Protein 3LF5 (pdb70)

Sequence (174 aa):
KGRLIEVTEEEELKKKHNKKDDCWICIRRGFVYNNVSSPYMEYHPGGEDELMRAAGSDDGTELFDQVHRRWVNYESSSMLKECCLVGRMAIKPAVLKKGRLIEEVTEEELKKHNKKDDDCWICIRGFVYNNVSPYMEYHPGGEDELMRAAGSDGTELFDQVHRRWVNNYESSSMMLKECLVGRRMAIKPAVLK

Nearest PDB structures (foldseek):
  3lf5-assembly1_A  TM=1.012E+00  e=2.020E-20  Homo sapiens
  8tgb-assembly2_B  TM=9.643E-01  e=1.027E-10  Oryza sativa Japonica Group
  1cyo-assembly1_A  TM=9.078E-01  e=1.974E-08  Bos taurus
  2ibj-assembly1_A  TM=9.084E-01  e=2.115E-08  Musca domestica
  2i89-assembly3_C  TM=8.583E-01  e=1.059E-08  Rattus norvegicus

B-factor: mean 15.93, std 6.58, range [7.43, 58.75]

Foldseek 3Di:
DQQADEAELVNLQVQLDLCRFWEAAPFWIFRCNVVQVPDPVHNVLVSVRGSHHCHVVCCVPPNPPPCCVVRVNGTHYGYDDDPVVVD/DQQADAAELVRLQVQLDLCRFWEAAPFWIFRCNVVQVPPPVHNVLVSVRGSHHCHVVCCVPPNPDPCCVVRVNGTHYGYDDDPVVVD

Secondary structure (DSSP, 8-state):
--SSEEE-HHHHHH-EETTEEEEEETTEEEE-GGGTTT-TT-HHHHHTTTTEE-HHHHHHHHTT--HHHHTGGGEEEEE---GGGG-/--SSEEE-HHHHHH-EETTEEEEEETTEEEE-GGGTTT-TT-HHHHHTTTTEE-HHHHHHHHTT--HHHHTGGGEEEEE---GGGG-

Solvent-accessible surface area: 11585 Å² total; per-residue (Å²): 254,67,107,119,74,125,0,64,64,133,56,5,41,118,23,19,98,93,128,56,0,28,4,0,11,114,18,53,0,3,46,4,25,72,40,8,129,147,29,126,46,30,60,105,91,26,35,138,8,14,5,39,72,1,26,87,35,22,53,124,104,59,143,207,59,92,24,86,79,102,16,70,172,27,47,19,2,116,33,39,97,87,118,78,98,138,156,240,70,100,117,78,127,0,63,105,130,58,4,34,124,25,58,124,89,126,53,0,23,6,2,13,105,19,49,0,3,42,4,24,86,41,9,128,147,27,125,47,29,62,119,87,25,48,83,8,3,3,30,88,1,27,49,49,22,58,128,107,59,134,198,57,90,17,78,77,106,16,90,171,24,41,19,1,117,28,34,99,96,114,66,102,138,175

GO terms:
  GO:0005789 endoplasmic reticulum membrane (C, TAS)
  GO:0015701 bicarbonate transport (P, TAS)
  GO:0004128 cytochrome-b5 reductase activity, acting on NAD(P)H (F, TAS)
  GO:0016174 NAD(P)H oxidase H2O2-forming activity (F, IDA)
  GO:0048471 perinuclear region of cytoplasm (C, IDA)
  GO:0005783 endoplasmic reticulum (C, IDA)
  GO:0016653 oxidoreductase activity, acting on NAD(P)H, heme protein as acceptor (F, IDA)
  GO:0004128 cytochrome-b5 reductase activity, acting on NAD(P)H (F, IDA)
  GO:0006801 superoxide metabolic process (P, IDA)
  GO:0072593 reactive oxygen species metabolic process (P, IDA)

InterPro domains:
  IPR001199 Cytochrome b5-like heme/steroid binding domain [PF00173] (58-129)
  IPR001199 Cytochrome b5-like heme/steroid binding domain [PR00363] (79-89)
  IPR001199 Cytochrome b5-like heme/steroid binding domain [PR00363] (89-103)
  IPR001199 Cytochrome b5-like heme/steroid binding domain [PR00363] (117-129)
  IPR001199 Cytochrome b5-like heme/steroid binding domain [PS50255] (54-130)
  IPR001199 Cytochrome b5-like heme/steroid binding domain [SM01117] (57-130)
  IPR001433 Oxidoreductase FAD/NAD(P)-binding [PF00175] (395-500)
  IPR007052 CS domain [PF04969] (168-246)
  IPR007052 CS domain [PS51203] (165-256)
  IPR008333 Flavoprotein pyridine nucleotide cytochrome reductase-like, FAD-binding domain [PF00970] (278-383)
  IPR008978 HSP20-like chaperone [G3DSA:2.60.40.790] (162-265)
  IPR008978 HSP20-like chaperone [SSF49764] (167-256)
  IPR017927 FAD-binding domain, ferredoxin reductase-type [PS51384] (273-385)
  IPR017938 Riboflavin synthase-like beta-barrel [SSF63380] (267-383)
  IPR018506 Cytochrome b5, heme-binding site [PS00191] (85-92)
  IPR036400 Cytochrome b5-like heme/steroid binding domain superfamily [G3DSA:3.10.120.10] (50-137)
  IPR036400 Cytochrome b5-like heme/steroid binding domain superfamily [SSF55856] (53-131)
  IPR037908 Cytochrome b5 reductase 4, p23 domain [cd06490] (170-256)
  IPR039261 Ferredoxin-NADP reductase (FNR), nucleotide-binding domain [G3DSA:3.40.50.80] (377-519)
  IPR039261 Ferredoxin-NADP reductase (FNR), nucleotide-binding domain [SSF52343] (371-518)

Radius of gyration: 16.89 Å; Cα contacts (8 Å, |Δi|>4): 284; chains: 2; bounding box: 47×47×46 Å

CATH classification: 3.10.120.10

Organism: Homo sapiens (NCBI:txid9606)

Structure (mmCIF, N/CA/C/O backbone):
data_3LF5
#
_entry.id   3LF5
#
_cell.length_a   38.480
_cell.length_b   56.370
_cell.length_c   42.560
_cell.angle_alpha   90.000
_cell.angle_beta   100.670
_cell.angle_gamma   90.000
#
_symmetry.space_group_name_H-M   'P 1 21 1'
#
loop_
_entity.id
_entity.type
_entity.pdbx_description
1 polymer 'Cytochrome b5 reductase 4'
2 non-polymer 'PROTOPORPHYRIN IX CONTAINING FE'
3 non-polymer 'SULFATE ION'
4 water water
#
loop_
_atom_site.group_PDB
_atom_site.id
_atom_site.type_symbol
_atom_site.label_atom_id
_atom_site.label_alt_id
_atom_site.label_comp_id
_atom_site.label_asym_id
_atom_site.label_entity_id
_atom_site.label_seq_id
_atom_site.pdbx_PDB_ins_code
_atom_site.Cartn_x
_atom_site.Cartn_y
_atom_site.Cartn_z
_atom_site.occupancy
_atom_site.B_iso_or_equiv
_atom_site.auth_seq_id
_atom_site.auth_comp_id
_atom_site.auth_asym_id
_atom_site.auth_atom_id
_atom_site.pdbx_PDB_model_num
ATOM 1 N N . LYS A 1 2 ? -20.308 -10.425 16.796 1.00 24.27 51 LYS A N 1
ATOM 2 C CA . LYS A 1 2 ? -19.267 -11.306 16.196 1.00 23.59 51 LYS A CA 1
ATOM 3 C C . LYS A 1 2 ? -18.164 -10.386 15.672 1.00 23.00 51 LYS A C 1
ATOM 4 O O . LYS A 1 2 ? -18.436 -9.230 15.318 1.00 23.73 51 LYS A O 1
ATOM 10 N N . GLY A 1 3 ? -16.931 -10.881 15.623 1.00 21.07 52 GLY A N 1
ATOM 11 C CA . GLY A 1 3 ? -15.857 -10.227 14.875 1.00 20.14 52 GLY A CA 1
ATOM 12 C C . GLY A 1 3 ? -15.261 -8.988 15.509 1.00 19.21 52 GLY A C 1
ATOM 13 O O . GLY A 1 3 ? -14.661 -8.185 14.783 1.00 19.74 52 GLY A O 1
ATOM 14 N N . ARG A 1 4 ? -15.400 -8.866 16.841 1.00 19.40 53 ARG A N 1
ATOM 15 C CA . ARG A 1 4 ? -14.964 -7.691 17.587 1.00 19.66 53 ARG A CA 1
ATOM 16 C C . ARG A 1 4 ? -13.431 -7.715 17.726 1.00 17.54 53 ARG A C 1
ATOM 17 O O . ARG A 1 4 ? -12.739 -6.659 17.642 1.00 17.73 53 ARG A O 1
ATOM 20 N N . LEU A 1 5 ? -12.887 -8.905 17.983 1.00 13.58 54 LEU A N 1
ATOM 21 C CA . LEU A 1 5 ? -11.449 -9.045 18.140 1.00 11.90 54 LEU A CA 1
ATOM 22 C C . LEU A 1 5 ? -10.933 -10.098 17.183 1.00 11.44 54 LEU A C 1
ATOM 23 O O . LEU A 1 5 ? -11.495 -11.189 17.077 1.00 12.89 54 LEU A O 1
ATOM 28 N N . ILE A 1 6 ? -9.889 -9.733 16.442 1.00 10.59 55 ILE A N 1
ATOM 29 C CA . ILE A 1 6 ? -9.328 -10.580 15.402 1.00 9.69 55 ILE A CA 1
ATOM 30 C C . ILE A 1 6 ? -7.835 -10.807 15.596 1.00 9.67 55 ILE A C 1
ATOM 31 O O . ILE A 1 6 ? -7.138 -10.102 16.335 1.00 10.48 55 ILE A O 1
ATOM 36 N N . GLU A 1 7 ? -7.344 -11.837 14.911 1.00 10.17 56 GLU A N 1
ATOM 37 C CA . GLU A 1 7 ? -5.910 -12.033 14.721 1.00 10.95 56 GLU A CA 1
ATOM 38 C C . GLU A 1 7 ? -5.445 -11.181 13.529 1.00 10.80 56 GLU A C 1
ATOM 39 O O . GLU A 1 7 ? -6.070 -11.207 12.477 1.00 12.63 56 GLU A O 1
ATOM 45 N N . VAL A 1 8 ? -4.339 -10.465 13.688 1.00 10.04 57 VAL A N 1
ATOM 46 C CA . VAL A 1 8 ? -3.812 -9.570 12.667 1.00 10.18 57 VAL A CA 1
ATOM 47 C C . VAL A 1 8 ? -2.451 -10.096 12.209 1.00 10.39 57 VAL A C 1
ATOM 48 O O . VAL A 1 8 ? -1.513 -10.157 12.988 1.00 11.64 57 VAL A O 1
ATOM 52 N N . THR A 1 9 ? -2.347 -10.488 10.955 1.00 11.22 58 THR A N 1
ATOM 53 C CA . THR A 1 9 ? -1.060 -10.852 10.417 1.00 12.36 58 THR A CA 1
ATOM 54 C C . THR A 1 9 ? -0.300 -9.583 10.029 1.00 12.30 58 THR A C 1
ATOM 55 O O . THR A 1 9 ? -0.892 -8.486 9.925 1.00 11.49 58 THR A O 1
ATOM 59 N N . GLU A 1 10 ? 1.014 -9.674 9.866 1.00 13.58 59 GLU A N 1
ATOM 60 C CA A GLU A 1 10 ? 1.756 -8.489 9.430 0.50 13.77 59 GLU A CA 1
ATOM 61 C CA B GLU A 1 10 ? 1.771 -8.505 9.430 0.50 13.72 59 GLU A CA 1
ATOM 62 C C . GLU A 1 10 ? 1.299 -8.039 8.043 1.00 13.83 59 GLU A C 1
ATOM 63 O O . GLU A 1 10 ? 1.217 -6.850 7.770 1.00 13.75 59 GLU A O 1
ATOM 74 N N . GLU A 1 11 ? 0.973 -8.984 7.167 1.00 14.02 60 GLU A N 1
ATOM 75 C CA . GLU A 1 11 ? 0.459 -8.631 5.842 1.00 14.80 60 GLU A CA 1
ATOM 76 C C . GLU A 1 11 ? -0.833 -7.806 5.950 1.00 13.79 60 GLU A C 1
ATOM 77 O O . GLU A 1 11 ? -1.013 -6.812 5.242 1.00 14.00 60 GLU A O 1
ATOM 83 N N . GLU A 1 12 ? -1.728 -8.189 6.864 1.00 11.65 61 GLU A N 1
ATOM 84 C CA . GLU A 1 12 ? -2.946 -7.415 7.078 1.00 11.16 61 GLU A CA 1
ATOM 85 C C . GLU A 1 12 ? -2.630 -6.045 7.670 1.00 10.56 61 GLU A C 1
ATOM 86 O O . GLU A 1 12 ? -3.125 -5.030 7.202 1.00 11.21 61 GLU A O 1
ATOM 92 N N . LEU A 1 13 ? -1.792 -6.021 8.698 1.00 10.09 62 LEU A N 1
ATOM 93 C CA . LEU A 1 13 ? -1.449 -4.764 9.370 1.00 9.23 62 LEU A CA 1
ATOM 94 C C . LEU A 1 13 ? -0.964 -3.711 8.390 1.00 9.61 62 LEU A C 1
ATOM 95 O O . LEU A 1 13 ? -1.367 -2.550 8.446 1.00 9.73 62 LEU A O 1
ATOM 100 N N . LYS A 1 14 ? -0.090 -4.139 7.481 1.00 10.40 63 LYS A N 1
ATOM 101 C CA A LYS A 1 14 ? 0.532 -3.174 6.575 0.50 11.08 63 LYS A CA 1
ATOM 102 C CA B LYS A 1 14 ? 0.555 -3.273 6.477 0.50 11.72 63 LYS A CA 1
ATOM 103 C C . LYS A 1 14 ? -0.424 -2.564 5.559 1.00 12.13 63 LYS A C 1
ATOM 104 O O . LYS A 1 14 ? -0.113 -1.522 4.989 1.00 13.49 63 LYS A O 1
ATOM 115 N N . LYS A 1 15 ? -1.601 -3.163 5.360 1.00 12.31 64 LYS A N 1
ATOM 116 C CA . LYS A 1 15 ? -2.616 -2.566 4.487 1.00 13.89 64 LYS A CA 1
ATOM 117 C C . LYS A 1 15 ? -3.189 -1.275 5.083 1.00 13.09 64 LYS A C 1
ATOM 118 O O . LYS A 1 15 ? -3.727 -0.419 4.379 1.00 15.24 64 LYS A O 1
ATOM 124 N N . HIS A 1 16 ? -3.117 -1.154 6.397 1.00 11.55 65 HIS A N 1
ATOM 125 C CA . HIS A 1 16 ? -3.741 -0.049 7.110 1.00 11.31 65 HIS A CA 1
ATOM 126 C C . HIS A 1 16 ? -2.684 0.990 7.453 1.00 10.85 65 HIS A C 1
ATOM 127 O O . HIS A 1 16 ? -2.331 1.209 8.622 1.00 11.04 65 HIS A O 1
ATOM 134 N N . ASN A 1 17 ? -2.160 1.622 6.404 1.00 11.58 66 ASN A N 1
ATOM 135 C CA . ASN A 1 17 ? -0.993 2.501 6.532 1.00 12.18 66 ASN A CA 1
ATOM 136 C C . ASN A 1 17 ? -1.295 3.908 6.026 1.00 13.02 66 ASN A C 1
ATOM 137 O O . ASN A 1 17 ? -0.373 4.628 5.645 1.00 14.03 66 ASN A O 1
ATOM 142 N N . LYS A 1 18 ? -2.583 4.279 6.002 1.00 14.60 67 LYS A N 1
ATOM 143 C CA . LYS A 1 18 ? -3.007 5.583 5.499 1.00 15.06 67 LYS A CA 1
ATOM 144 C C . LYS A 1 18 ? -3.691 6.329 6.618 1.00 15.29 67 LYS A C 1
ATOM 145 O O . LYS A 1 18 ? -4.233 5.719 7.531 1.00 15.54 67 LYS A O 1
ATOM 151 N N . LYS A 1 19 ? -3.679 7.647 6.559 1.00 15.49 68 LYS A N 1
ATOM 152 C CA . LYS A 1 19 ? -4.255 8.411 7.658 1.00 16.48 68 LYS A CA 1
ATOM 153 C C . LYS A 1 19 ? -5.699 8.056 8.002 1.00 16.01 68 LYS A C 1
ATOM 154 O O . LYS A 1 19 ? -6.054 7.957 9.190 1.00 16.41 68 LYS A O 1
ATOM 160 N N . ASP A 1 20 ? -6.509 7.815 6.980 1.00 16.77 69 ASP A N 1
ATOM 161 C CA . ASP A 1 20 ? -7.907 7.478 7.196 1.00 17.62 69 ASP A CA 1
ATOM 162 C C . ASP A 1 20 ? -8.149 6.008 7.516 1.00 16.17 69 ASP A C 1
ATOM 163 O O . ASP A 1 20 ? -9.302 5.633 7.776 1.00 16.79 69 ASP A O 1
ATOM 168 N N . ASP A 1 21 ? -7.094 5.188 7.484 1.00 15.13 70 ASP A N 1
ATOM 169 C CA . ASP A 1 21 ? -7.194 3.766 7.765 1.00 14.42 70 ASP A CA 1
ATOM 170 C C . ASP A 1 21 ? -5.831 3.320 8.269 1.00 13.56 70 ASP A C 1
ATOM 171 O O . ASP A 1 21 ? -5.014 2.744 7.544 1.00 13.98 70 ASP A O 1
ATOM 176 N N . CYS A 1 22 ? -5.589 3.641 9.538 1.00 11.63 71 CYS A N 1
ATOM 177 C CA . CYS A 1 22 ? -4.282 3.541 10.146 1.00 11.28 71 CYS A CA 1
ATOM 178 C C . CYS A 1 22 ? -4.333 2.608 11.324 1.00 11.08 71 CYS A C 1
ATOM 179 O O . CYS A 1 22 ? -4.961 2.926 12.336 1.00 11.94 71 CYS A O 1
ATOM 182 N N . TRP A 1 23 ? -3.701 1.444 11.191 1.00 10.15 72 TRP A N 1
ATOM 183 C CA . TRP A 1 23 ? -3.544 0.537 12.323 1.00 9.60 72 TRP A CA 1
ATOM 184 C C . TRP A 1 23 ? -2.101 0.588 12.809 1.00 9.29 72 TRP A C 1
ATOM 185 O O . TRP A 1 23 ? -1.166 0.625 12.028 1.00 10.49 72 TRP A O 1
ATOM 196 N N . ILE A 1 24 ? -1.943 0.510 14.132 1.00 9.32 73 ILE A N 1
ATOM 197 C CA . ILE A 1 24 ? -0.623 0.423 14.745 1.00 9.87 73 ILE A CA 1
ATOM 198 C C . ILE A 1 24 ? -0.650 -0.682 15.789 1.00 9.61 73 ILE A C 1
ATOM 199 O O . ILE A 1 24 ? -1.635 -0.826 16.526 1.00 11.61 73 ILE A O 1
ATOM 204 N N . CYS A 1 25 ? 0.438 -1.443 15.841 1.00 9.40 74 CYS A N 1
ATOM 205 C CA . CYS A 1 25 ? 0.637 -2.447 16.861 1.00 10.02 74 CYS A CA 1
ATOM 206 C C . CYS A 1 25 ? 1.511 -1.888 17.981 1.00 9.31 74 CYS A C 1
ATOM 207 O O . CYS A 1 25 ? 2.571 -1.342 17.698 1.00 9.87 74 CYS A O 1
ATOM 210 N N . ILE A 1 26 ? 1.056 -1.987 19.226 1.00 9.67 75 ILE A N 1
ATOM 211 C CA . ILE A 1 26 ? 1.831 -1.643 20.400 1.00 10.66 75 ILE A CA 1
ATOM 212 C C . ILE A 1 26 ? 1.837 -2.857 21.320 1.00 10.99 75 ILE A C 1
ATOM 213 O O . ILE A 1 26 ? 0.798 -3.313 21.778 1.00 10.86 75 ILE A O 1
ATOM 218 N N . ARG A 1 27 ? 3.024 -3.420 21.532 1.00 11.44 76 ARG A N 1
ATOM 219 C CA A ARG A 1 27 ? 3.204 -4.595 22.408 0.50 12.70 76 ARG A CA 1
ATOM 220 C CA B ARG A 1 27 ? 3.183 -4.568 22.434 0.50 11.96 76 ARG A CA 1
ATOM 221 C C . ARG A 1 27 ? 2.214 -5.711 22.091 1.00 12.40 76 ARG A C 1
ATOM 222 O O . ARG A 1 27 ? 1.636 -6.336 22.975 1.00 14.17 76 ARG A O 1
ATOM 237 N N . GLY A 1 28 ? 2.032 -5.949 20.798 1.00 12.20 77 GLY A N 1
ATOM 238 C CA . GLY A 1 28 ? 1.204 -7.041 20.294 1.00 12.24 77 GLY A CA 1
ATOM 239 C C . GLY A 1 28 ? -0.274 -6.729 20.161 1.00 11.21 77 GLY A C 1
ATOM 240 O O . GLY A 1 28 ? -1.018 -7.524 19.586 1.00 12.10 77 GLY A O 1
ATOM 241 N N . PHE A 1 29 ? -0.706 -5.581 20.662 1.00 10.39 78 PHE A N 1
ATOM 242 C CA . PHE A 1 29 ? -2.101 -5.160 20.561 1.00 10.63 78 PHE A CA 1
ATOM 243 C C . PHE A 1 29 ? -2.241 -4.231 19.375 1.00 10.03 78 PHE A C 1
ATOM 244 O O . PHE A 1 29 ? -1.430 -3.292 19.214 1.00 11.19 78 PHE A O 1
ATOM 252 N N . VAL A 1 30 ? -3.259 -4.461 18.550 1.00 9.33 79 VAL A N 1
ATOM 253 C CA . VAL A 1 30 ? -3.420 -3.679 17.315 1.00 9.63 79 VAL A CA 1
ATOM 254 C C . VAL A 1 30 ? -4.594 -2.728 17.500 1.00 8.86 79 VAL A C 1
ATOM 255 O O . VAL A 1 30 ? -5.680 -3.135 17.902 1.00 9.71 79 VAL A O 1
ATOM 259 N N . TYR A 1 31 ? -4.362 -1.449 17.205 1.00 9.33 80 TYR A N 1
ATOM 260 C CA . TYR A 1 31 ? -5.351 -0.406 17.356 1.00 9.34 80 TYR A CA 1
ATOM 261 C C . TYR A 1 31 ? -5.584 0.314 16.053 1.00 9.63 80 TYR A C 1
ATOM 262 O O . TYR A 1 31 ? -4.630 0.602 15.328 1.00 9.88 80 TYR A O 1
ATOM 271 N N . ASN A 1 32 ? -6.857 0.609 15.795 1.00 10.04 81 ASN A N 1
ATOM 272 C CA A ASN A 1 32 ? -7.265 1.498 14.739 0.50 10.17 81 ASN A CA 1
ATOM 273 C CA B ASN A 1 32 ? -7.211 1.500 14.692 0.50 10.74 81 ASN A CA 1
ATOM 274 C C . ASN A 1 32 ? -7.142 2.927 15.229 1.00 10.32 81 ASN A C 1
ATOM 275 O O . ASN A 1 32 ? -8.052 3.406 15.912 1.00 11.63 81 ASN A O 1
ATOM 284 N N . VAL A 1 33 ? -6.036 3.602 14.936 1.00 9.33 82 VAL A N 1
ATOM 285 C CA . VAL A 1 33 ? -5.818 4.952 15.452 1.00 10.19 82 VAL A CA 1
ATOM 286 C C . VAL A 1 33 ? -6.343 6.047 14.538 1.00 10.23 82 VAL A C 1
ATOM 287 O O . VAL A 1 33 ? -6.181 7.211 14.844 1.00 10.47 82 VAL A O 1
ATOM 291 N N . SER A 1 34 ? -6.999 5.700 13.433 1.00 11.07 83 SER A N 1
ATOM 292 C CA A SER A 1 34 ? -7.554 6.764 12.602 0.50 11.56 83 SER A CA 1
ATOM 293 C CA B SER A 1 34 ? -7.631 6.692 12.560 0.50 12.19 83 SER A CA 1
ATOM 294 C C . SER A 1 34 ? -8.464 7.731 13.364 1.00 12.33 83 SER A C 1
ATOM 295 O O . SER A 1 34 ? -8.328 8.928 13.161 1.00 12.76 83 SER A O 1
ATOM 300 N N . PRO A 1 35 ? -9.330 7.264 14.290 1.00 12.08 84 PRO A N 1
ATOM 301 C CA . PRO A 1 35 ? -10.134 8.251 15.036 1.00 12.76 84 PRO A CA 1
ATOM 302 C C . PRO A 1 35 ? -9.355 9.075 16.062 1.00 11.97 84 PRO A C 1
ATOM 303 O O . PRO A 1 35 ? -9.797 10.141 16.475 1.00 13.52 84 PRO A O 1
ATOM 307 N N . TYR A 1 36 ? -8.183 8.591 16.444 1.00 11.41 85 TYR A N 1
ATOM 308 C CA . TYR A 1 36 ? -7.333 9.271 17.420 1.00 11.37 85 TYR A CA 1
ATOM 309 C C . TYR A 1 36 ? -6.420 10.308 16.754 1.00 10.59 85 TYR A C 1
ATOM 310 O O . TYR A 1 36 ? -5.875 11.180 17.442 1.00 11.71 85 TYR A O 1
ATOM 319 N N . MET A 1 37 ? -6.220 10.195 15.436 1.00 12.33 86 MET A N 1
ATOM 320 C CA . MET A 1 37 ? -5.287 11.062 14.724 1.00 14.11 86 MET A CA 1
ATOM 321 C C . MET A 1 37 ? -5.440 12.522 15.091 1.00 14.17 86 MET A C 1
ATOM 322 O O . MET A 1 37 ? -4.439 13.193 15.365 1.00 14.59 86 MET A O 1
ATOM 327 N N . GLU A 1 38 ? -6.680 13.009 15.075 1.00 13.47 87 GLU A N 1
ATOM 328 C CA . GLU A 1 38 ? -6.927 14.434 15.268 1.00 15.34 87 GLU A CA 1
ATOM 329 C C . GLU A 1 38 ? -6.694 14.895 16.716 1.00 14.36 87 GLU A C 1
ATOM 330 O O . GLU A 1 38 ? -6.638 16.097 16.957 1.00 16.96 87 GLU A O 1
ATOM 336 N N . TYR A 1 39 ? -6.555 13.967 17.672 1.00 13.14 88 TYR A N 1
ATOM 337 C CA . TYR A 1 39 ? -6.385 14.258 19.088 1.00 12.49 88 TYR A CA 1
ATOM 338 C C . TYR A 1 39 ? -4.951 14.091 19.596 1.00 12.10 88 TYR A C 1
ATOM 339 O O . TYR A 1 39 ? -4.624 14.617 20.663 1.00 12.76 88 TYR A O 1
ATOM 348 N N . HIS A 1 40 ? -4.113 13.325 18.907 1.00 11.40 89 HIS A N 1
ATOM 349 C CA . HIS A 1 40 ? -2.779 12.995 19.413 1.00 10.78 89 HIS A CA 1
ATOM 350 C C . HIS A 1 40 ? -2.001 14.253 19.757 1.00 11.05 89 HIS A C 1
ATOM 351 O O . HIS A 1 40 ? -1.769 15.082 18.880 1.00 12.11 89 HIS A O 1
ATOM 358 N N . PRO A 1 41 ? -1.556 14.380 21.035 1.00 12.36 90 PRO A N 1
ATOM 359 C CA . PRO A 1 41 ? -0.830 15.602 21.354 1.00 12.48 90 PRO A CA 1
ATOM 360 C C . PRO A 1 41 ? 0.430 15.845 20.519 1.00 12.71 90 PRO A C 1
ATOM 361 O O . PRO A 1 41 ? 0.773 16.975 20.274 1.00 14.38 90 PRO A O 1
ATOM 365 N N . GLY A 1 42 ? 1.100 14.782 20.081 1.00 12.38 91 GLY A N 1
ATOM 366 C CA . GLY A 1 42 ? 2.299 14.924 19.275 1.00 12.56 91 GLY A CA 1
ATOM 367 C C . GLY A 1 42 ? 2.040 15.213 17.809 1.00 13.21 91 GLY A C 1
ATOM 368 O O . GLY A 1 42 ? 2.979 15.400 17.046 1.00 15.56 91 GLY A O 1
ATOM 369 N N . GLY A 1 43 ? 0.771 15.251 17.411 1.00 12.98 92 GLY A N 1
ATOM 370 C CA . GLY A 1 43 ? 0.389 15.554 16.039 1.00 13.22 92 GLY A CA 1
ATOM 371 C C . GLY A 1 43 ? 0.239 14.338 15.152 1.00 12.51 92 GLY A C 1
ATOM 372 O O . GLY A 1 43 ? 0.620 13.224 15.496 1.00 12.95 92 GLY A O 1
ATOM 373 N N . GLU A 1 44 ? -0.301 14.573 13.970 1.00 13.26 93 GLU A N 1
ATOM 374 C CA . GLU A 1 44 ? -0.617 13.494 13.053 1.00 13.41 93 GLU A CA 1
ATOM 375 C C . GLU A 1 44 ? 0.603 12.896 12.364 1.00 13.54 93 GLU A C 1
ATOM 376 O O . GLU A 1 44 ? 0.684 11.683 12.197 1.00 13.33 93 GLU A O 1
ATOM 382 N N . ASP A 1 45 ? 1.532 13.740 11.931 1.00 14.43 94 ASP A N 1
ATOM 383 C CA . ASP A 1 45 ? 2.730 13.251 11.256 1.00 15.94 94 ASP A CA 1
ATOM 384 C C . ASP A 1 45 ? 3.507 12.271 12.126 1.00 15.16 94 ASP A C 1
ATOM 385 O O . ASP A 1 45 ? 3.950 11.249 11.656 1.00 14.95 94 ASP A O 1
ATOM 390 N N . GLU A 1 46 ? 3.642 12.584 13.406 1.00 14.42 95 GLU A N 1
ATOM 391 C CA . GLU A 1 46 ? 4.371 11.705 14.306 1.00 14.58 95 GLU A CA 1
ATOM 392 C C . GLU A 1 46 ? 3.669 10.352 14.422 1.00 13.04 95 GLU A C 1
ATOM 393 O O . GLU A 1 46 ? 4.320 9.302 14.339 1.00 13.49 95 GLU A O 1
ATOM 399 N N . LEU A 1 47 ? 2.360 10.360 14.625 1.00 13.24 96 LEU A N 1
ATOM 400 C CA . LEU A 1 47 ? 1.642 9.123 14.773 1.00 12.62 96 LEU A CA 1
ATOM 401 C C . LEU A 1 47 ? 1.765 8.302 13.461 1.00 12.61 96 LEU A C 1
ATOM 402 O O . LEU 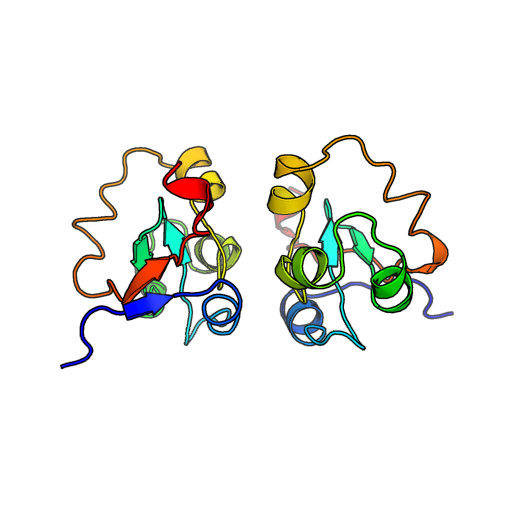A 1 47 ? 1.920 7.081 13.470 1.00 13.26 96 LEU A O 1
ATOM 407 N N . MET A 1 48 ? 1.707 8.980 12.328 1.00 12.75 97 MET A N 1
ATOM 408 C CA . MET A 1 48 ? 1.843 8.316 11.035 1.00 13.41 97 MET A CA 1
ATOM 409 C C . MET A 1 48 ? 3.192 7.642 10.802 1.00 13.41 97 MET A C 1
ATOM 410 O O . MET A 1 48 ? 3.294 6.785 9.931 1.00 13.87 97 MET A O 1
ATOM 415 N N . ARG A 1 49 ? 4.230 7.987 11.571 1.00 13.02 98 ARG A N 1
ATOM 416 C CA . ARG A 1 49 ? 5.504 7.303 11.464 1.00 13.38 98 ARG A CA 1
ATOM 417 C C . ARG A 1 49 ? 5.345 5.817 11.712 1.00 12.37 98 ARG A C 1
ATOM 418 O O . ARG A 1 49 ? 6.154 5.027 11.218 1.00 14.64 98 ARG A O 1
ATOM 426 N N . ALA A 1 50 ? 4.321 5.427 12.473 1.00 11.59 99 ALA A N 1
ATOM 427 C CA . ALA A 1 50 ? 4.088 4.029 12.835 1.00 12.10 99 ALA A CA 1
ATOM 428 C C . ALA A 1 50 ? 2.958 3.402 12.033 1.00 11.56 99 ALA A C 1
ATOM 429 O O . ALA A 1 50 ? 2.599 2.272 12.288 1.00 12.03 99 ALA A O 1
ATOM 431 N N . ALA A 1 51 ? 2.418 4.091 11.030 1.00 11.79 100 ALA A N 1
ATOM 432 C CA . ALA A 1 51 ? 1.241 3.599 10.314 1.00 11.69 100 ALA A CA 1
ATOM 433 C C . ALA A 1 51 ? 1.492 2.229 9.693 1.00 11.48 100 ALA A C 1
ATOM 434 O O . ALA A 1 51 ? 2.498 2.019 9.011 1.00 11.83 100 ALA A O 1
ATOM 436 N N . GLY A 1 52 ? 0.587 1.289 9.933 1.00 10.33 101 GLY A N 1
ATOM 437 C CA . GLY A 1 52 ? 0.690 -0.020 9.350 1.00 11.16 101 GLY A CA 1
ATOM 438 C C . GLY A 1 52 ? 1.863 -0.819 9.858 1.00 11.31 101 GLY A C 1
ATOM 439 O O . GLY A 1 52 ? 2.361 -1.688 9.145 1.00 13.50 101 GLY A O 1
ATOM 440 N N . SER A 1 53 ? 2.317 -0.550 11.079 1.00 11.36 102 SER A N 1
ATOM 441 C CA . SER A 1 53 ? 3.544 -1.177 11.580 1.00 12.06 102 SER A CA 1
ATOM 442 C C . SER A 1 53 ? 3.486 -1.393 13.069 1.00 11.01 102 SER A C 1
ATOM 443 O O . SER A 1 53 ? 2.566 -0.949 13.765 1.00 10.92 102 SER A O 1
ATOM 446 N N . ASP A 1 54 ? 4.533 -2.034 13.582 1.00 11.77 103 ASP A N 1
ATOM 447 C CA A ASP A 1 54 ? 4.734 -2.106 15.012 0.50 11.59 103 ASP A CA 1
ATOM 448 C CA B ASP A 1 54 ? 4.766 -2.131 15.016 0.50 11.35 103 ASP A CA 1
ATOM 449 C C . ASP A 1 54 ? 5.352 -0.806 15.497 1.00 11.38 103 ASP A C 1
ATOM 450 O O . ASP A 1 54 ? 6.517 -0.486 15.193 1.00 13.85 103 ASP A O 1
ATOM 459 N N . GLY A 1 55 ? 4.559 -0.076 16.268 1.00 10.10 104 GLY A N 1
ATOM 460 C CA . GLY A 1 55 ? 4.956 1.211 16.804 1.00 9.97 104 GLY A CA 1
ATOM 461 C C . GLY A 1 55 ? 5.580 1.189 18.174 1.00 9.53 104 GLY A C 1
ATOM 462 O O . GLY A 1 55 ? 5.827 2.234 18.733 1.00 10.92 104 GLY A O 1
ATOM 463 N N . THR A 1 56 ? 5.850 0.001 18.711 1.00 9.75 105 THR A N 1
ATOM 464 C CA . THR A 1 56 ? 6.285 -0.111 20.088 1.00 10.18 105 THR A CA 1
ATOM 465 C C . THR A 1 56 ? 7.570 0.664 20.361 1.00 10.20 105 THR A C 1
ATOM 466 O O . THR A 1 56 ? 7.673 1.383 21.361 1.00 10.57 105 THR A O 1
ATOM 470 N N . GLU A 1 57 ? 8.564 0.508 19.499 1.00 10.83 106 GLU A N 1
ATOM 471 C CA . GLU A 1 57 ? 9.845 1.215 19.720 1.00 11.95 106 GLU A CA 1
ATOM 472 C C . GLU A 1 57 ? 9.698 2.720 19.663 1.00 12.47 106 GLU A C 1
ATOM 473 O O . GLU A 1 57 ? 10.218 3.425 20.520 1.00 12.57 106 GLU A O 1
ATOM 479 N N . LEU A 1 58 ? 8.980 3.219 18.663 1.00 11.30 107 LEU A N 1
ATOM 480 C CA . LEU A 1 58 ? 8.745 4.649 18.576 1.00 11.77 107 LEU A CA 1
ATOM 481 C C . LEU A 1 58 ? 8.005 5.141 19.829 1.00 11.61 107 LEU A C 1
ATOM 482 O O . LEU A 1 58 ? 8.348 6.179 20.393 1.00 12.41 107 LEU A O 1
ATOM 487 N N . PHE A 1 59 ? 6.959 4.417 20.212 1.00 10.15 108 PHE A N 1
ATOM 488 C CA . PHE A 1 59 ? 6.141 4.782 21.376 1.00 9.08 108 PHE A CA 1
ATOM 489 C C . PHE A 1 59 ? 7.025 4.856 22.634 1.00 10.47 108 PHE A C 1
ATOM 490 O O . PHE A 1 59 ? 6.925 5.792 23.432 1.00 11.67 108 PHE A O 1
ATOM 498 N N . ASP A 1 60 ? 7.888 3.852 22.789 1.00 11.38 109 ASP A N 1
ATOM 499 C CA . ASP A 1 60 ? 8.719 3.772 23.980 1.00 12.82 109 ASP A CA 1
ATOM 500 C C . ASP A 1 60 ? 9.803 4.855 23.992 1.00 13.11 109 ASP A C 1
ATOM 501 O O . ASP A 1 60 ? 10.316 5.199 25.044 1.00 14.97 109 ASP A O 1
ATOM 506 N N . GLN A 1 61 ? 10.180 5.350 22.831 1.00 13.37 110 G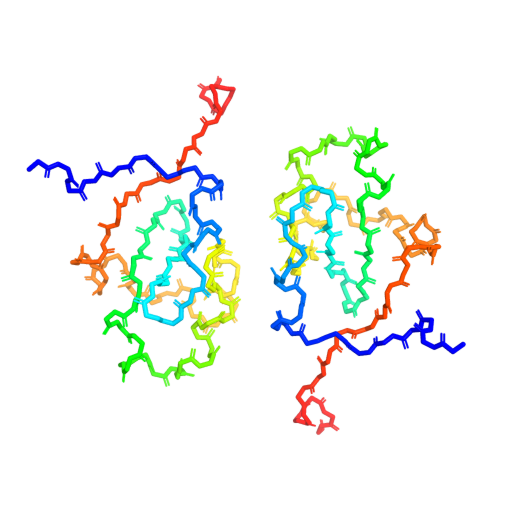LN A N 1
ATOM 507 C CA . GLN A 1 61 ? 11.216 6.382 22.758 1.00 14.55 110 GLN A CA 1
ATOM 508 C C . GLN A 1 61 ? 10.702 7.768 23.094 1.00 14.05 110 GLN A C 1
ATOM 509 O O . GLN A 1 61 ? 11.499 8.661 23.384 1.00 16.76 110 GLN A O 1
ATOM 515 N N . VAL A 1 62 ? 9.377 7.951 23.064 1.00 11.92 111 VAL A N 1
ATOM 516 C CA . VAL A 1 62 ? 8.800 9.259 23.351 1.00 12.17 111 VAL A CA 1
ATOM 517 C C . VAL A 1 62 ? 7.973 9.295 24.624 1.00 10.98 111 VAL A C 1
ATOM 518 O O . VAL A 1 62 ? 7.968 10.314 25.311 1.00 14.16 111 VAL A O 1
ATOM 522 N N . HIS A 1 63 ? 7.242 8.231 24.947 1.00 9.70 112 HIS A N 1
ATOM 523 C CA . HIS A 1 63 ? 6.376 8.239 26.125 1.00 9.50 112 HIS A CA 1
ATOM 524 C C . HIS A 1 63 ? 5.993 6.837 26.551 1.00 9.91 112 HIS A C 1
ATOM 525 O O . HIS A 1 63 ? 4.861 6.396 26.398 1.00 9.47 112 HIS A O 1
ATOM 532 N N . ARG A 1 64 ? 6.956 6.134 27.125 1.00 10.15 113 ARG A N 1
ATOM 533 C CA A ARG A 1 64 ? 6.774 4.724 27.471 0.50 11.12 113 ARG A CA 1
ATOM 534 C CA B ARG A 1 64 ? 6.746 4.721 27.408 0.50 10.85 113 ARG A CA 1
ATOM 535 C C . ARG A 1 64 ? 5.624 4.465 28.426 1.00 10.43 113 ARG A C 1
ATOM 536 O O . ARG A 1 64 ? 5.099 3.357 28.469 1.00 11.74 113 ARG A O 1
ATOM 551 N N . TRP A 1 65 ? 5.219 5.477 29.206 1.00 11.04 114 TRP A N 1
ATOM 552 C CA . TRP A 1 65 ? 4.233 5.251 30.281 1.00 11.42 114 TRP A CA 1
ATOM 553 C C . TRP A 1 65 ? 2.846 5.744 29.950 1.00 12.92 114 TRP A C 1
ATOM 554 O O . TRP A 1 65 ? 1.942 5.679 30.780 1.00 14.07 114 TRP A O 1
ATOM 565 N N . VAL A 1 66 ? 2.647 6.214 28.720 1.00 12.10 115 VAL A N 1
ATOM 566 C CA . VAL A 1 66 ? 1.300 6.629 28.324 1.00 12.23 115 VAL A CA 1
ATOM 567 C C . VAL A 1 66 ? 0.362 5.420 28.369 1.00 12.47 115 VAL A C 1
ATOM 568 O O . VAL A 1 66 ? 0.736 4.339 27.909 1.00 12.15 115 VAL A O 1
ATOM 572 N N . ASN A 1 67 ? -0.842 5.610 28.925 1.00 12.77 116 ASN A N 1
ATOM 573 C CA . ASN A 1 67 ? -1.780 4.521 29.117 1.00 14.60 116 ASN A CA 1
ATOM 574 C C . ASN A 1 67 ? -2.594 4.232 27.867 1.00 13.27 116 ASN A C 1
ATOM 575 O O . ASN A 1 67 ? -3.779 4.469 27.807 1.00 14.48 116 ASN A O 1
ATOM 580 N N . TYR A 1 68 ? -1.928 3.700 26.859 1.00 13.25 117 TYR A N 1
ATOM 581 C CA . TYR A 1 68 ? -2.577 3.469 25.566 1.00 13.79 117 TYR A CA 1
ATOM 582 C C . TYR A 1 68 ? -3.686 2.421 25.668 1.00 13.44 117 TYR A C 1
ATOM 583 O O . TYR A 1 68 ? -4.664 2.529 24.941 1.00 12.94 117 TYR A O 1
ATOM 592 N N . GLU A 1 69 ? -3.548 1.430 26.554 1.00 15.19 118 GLU A N 1
ATOM 593 C CA . GLU A 1 69 ? -4.532 0.341 26.622 1.00 17.03 118 GLU A CA 1
ATOM 594 C C . GLU A 1 69 ? -5.877 0.894 27.012 1.00 16.50 118 GLU A C 1
ATOM 595 O O . GLU A 1 69 ? -6.905 0.551 26.418 1.00 17.94 118 GLU A O 1
ATOM 601 N N . SER A 1 70 ? -5.891 1.776 27.983 1.00 16.29 119 SER A N 1
ATOM 602 C CA A SER A 1 70 ? -7.142 2.386 28.407 0.33 16.27 119 SER A CA 1
ATOM 603 C CA B SER A 1 70 ? -7.164 2.362 28.385 0.33 15.81 119 SER A CA 1
ATOM 604 C CA C SER A 1 70 ? -7.117 2.443 28.435 0.33 16.03 119 SER A CA 1
ATOM 605 C C . SER A 1 70 ? -7.603 3.462 27.416 1.00 15.65 119 SER A C 1
ATOM 606 O O . SER A 1 70 ? -8.762 3.514 27.051 1.00 16.33 119 SER A O 1
ATOM 613 N N . MET A 1 71 ? -6.676 4.304 26.942 1.00 15.07 120 MET A N 1
ATOM 614 C CA . MET A 1 71 ? -7.059 5.394 26.049 1.00 14.30 120 MET A CA 1
ATOM 615 C C . MET A 1 71 ? -7.676 4.867 24.735 1.00 14.06 120 MET A C 1
ATOM 616 O O . MET A 1 71 ? -8.639 5.444 24.220 1.00 14.69 120 MET A O 1
ATOM 621 N N . LEU A 1 72 ? -7.105 3.784 24.198 1.00 12.98 121 LEU A N 1
ATOM 622 C CA . LEU A 1 72 ? -7.491 3.300 22.881 1.00 12.58 121 LEU A CA 1
ATOM 623 C C . LEU A 1 72 ? -8.387 2.071 22.937 1.00 13.22 121 LEU A C 1
ATOM 624 O O . LEU A 1 72 ? -8.615 1.433 21.912 1.00 13.41 121 LEU A O 1
ATOM 629 N N . LYS A 1 73 ? -8.940 1.749 24.105 1.00 14.54 122 LYS A N 1
ATOM 630 C CA . LYS A 1 73 ? -9.669 0.486 24.259 1.00 16.46 122 LYS A CA 1
ATOM 631 C C . LYS A 1 73 ? -10.780 0.328 23.222 1.00 15.68 122 LYS A C 1
ATOM 632 O O . LYS A 1 73 ? -11.015 -0.782 22.723 1.00 18.01 122 LYS A O 1
ATOM 635 N N . GLU A 1 74 ? -11.467 1.414 22.884 1.00 15.64 123 GLU A N 1
ATOM 636 C CA . GLU A 1 74 ? -12.606 1.323 21.968 1.00 16.66 123 GLU A CA 1
ATOM 637 C C . GLU A 1 74 ? -12.198 1.172 20.511 1.00 15.67 123 GLU A C 1
ATOM 638 O O . GLU A 1 74 ? -13.053 0.982 19.666 1.00 18.02 123 GLU A O 1
ATOM 644 N N . CYS A 1 75 ? -10.889 1.286 20.233 1.00 13.80 124 CYS A N 1
ATOM 645 C CA A CYS A 1 75 ? -10.248 1.172 18.916 0.50 13.34 124 CYS A CA 1
ATOM 646 C CA B CYS A 1 75 ? -10.402 1.087 18.874 0.50 12.94 124 CYS A CA 1
ATOM 647 C C . CYS A 1 75 ? -9.430 -0.100 18.786 1.00 11.97 124 CYS A C 1
ATOM 648 O O . CYS A 1 75 ? -8.725 -0.263 17.799 1.00 11.35 124 CYS A O 1
ATOM 653 N N . LEU A 1 76 ? -9.482 -0.983 19.773 1.00 11.67 125 LEU A N 1
ATOM 654 C CA . LEU A 1 76 ? -8.740 -2.236 19.746 1.00 11.51 125 LEU A CA 1
ATOM 655 C C . LEU A 1 76 ? -9.273 -3.153 18.652 1.00 11.02 125 LEU A C 1
ATOM 656 O O . LEU A 1 76 ? -10.442 -3.509 18.638 1.00 12.47 125 LEU A O 1
ATOM 661 N N . VAL A 1 77 ? -8.408 -3.551 17.741 1.00 10.10 126 VAL A N 1
ATOM 662 C CA . VAL A 1 77 ? -8.727 -4.461 16.634 1.00 10.01 126 VAL A CA 1
ATOM 663 C C . VAL A 1 77 ? -8.531 -5.914 17.056 1.00 10.26 126 VAL A C 1
ATOM 664 O O . VAL A 1 77 ? -9.312 -6.788 16.698 1.00 10.82 126 VAL A O 1
ATOM 668 N N . GLY A 1 78 ? -7.466 -6.159 17.804 1.00 10.07 127 GLY A N 1
ATOM 669 C CA . GLY A 1 78 ? -7.116 -7.503 18.184 1.00 10.14 127 GLY A CA 1
ATOM 670 C C . GLY A 1 78 ? -5.631 -7.608 18.465 1.00 9.08 127 GLY A C 1
ATOM 671 O O . GLY A 1 78 ? -5.022 -6.696 19.009 1.00 9.90 127 GLY A O 1
ATOM 672 N N . ARG A 1 79 ? -5.082 -8.779 18.151 1.00 9.89 128 ARG A N 1
ATOM 673 C CA . ARG A 1 79 ? -3.723 -9.131 18.510 1.00 9.51 128 ARG A CA 1
ATOM 674 C C . ARG A 1 79 ? -2.949 -9.587 17.294 1.00 10.06 128 ARG A C 1
ATOM 675 O O . ARG A 1 79 ? -3.498 -10.208 16.391 1.00 10.76 128 ARG A O 1
ATOM 683 N N . MET A 1 80 ? -1.643 -9.325 17.293 1.00 10.31 129 MET A N 1
ATOM 684 C CA . MET A 1 80 ? -0.784 -9.817 16.243 1.00 11.36 129 MET A CA 1
ATOM 685 C C . MET A 1 80 ? -0.710 -11.330 16.281 1.00 12.23 129 MET A C 1
ATOM 686 O O . MET A 1 80 ? -0.621 -11.943 17.345 1.00 11.98 129 MET A O 1
ATOM 691 N N . ALA A 1 81 ? -0.690 -11.911 15.092 1.00 11.86 130 ALA A N 1
ATOM 692 C CA . ALA A 1 81 ? -0.469 -13.332 14.922 1.00 12.68 130 ALA A CA 1
ATOM 693 C C . ALA A 1 81 ? 0.899 -13.708 15.465 1.00 14.37 130 ALA A C 1
ATOM 694 O O . ALA A 1 81 ? 1.805 -12.875 15.551 1.00 15.43 130 ALA A O 1
ATOM 696 N N . ILE A 1 82 ? 1.050 -14.981 15.829 1.00 15.76 131 ILE A N 1
ATOM 697 C CA . ILE A 1 82 ? 2.341 -15.480 16.291 1.00 18.44 131 ILE A CA 1
ATOM 698 C C . ILE A 1 82 ? 2.802 -16.650 15.447 1.00 18.92 131 ILE A C 1
ATOM 699 O O . ILE A 1 82 ? 2.005 -17.318 14.801 1.00 20.54 131 ILE A O 1
ATOM 704 N N . LYS A 1 83 ? 4.110 -16.888 15.431 1.00 20.45 132 LYS A N 1
ATOM 705 C CA . LYS A 1 83 ? 4.640 -18.093 14.831 1.00 20.99 132 LYS A CA 1
ATOM 706 C C . LYS A 1 83 ? 4.508 -19.194 15.867 1.00 19.92 132 LYS A C 1
ATOM 707 O O . LYS A 1 83 ? 4.713 -18.941 17.050 1.00 20.41 132 LYS A O 1
ATOM 710 N N . PRO A 1 84 ? 4.181 -20.412 15.430 1.00 20.57 133 PRO A N 1
ATOM 711 C CA . PRO A 1 84 ? 4.057 -21.507 16.407 1.00 20.57 133 PRO A CA 1
ATOM 712 C C . PRO A 1 84 ? 5.285 -21.694 17.320 1.00 20.87 133 PRO A C 1
ATOM 713 O O . PRO A 1 84 ? 5.136 -22.059 18.489 1.00 20.11 133 PRO A O 1
ATOM 717 N N . ALA A 1 85 ? 6.484 -21.392 16.809 1.00 21.79 134 ALA A N 1
ATOM 718 C CA . ALA A 1 85 ? 7.721 -21.546 17.593 1.00 22.96 134 ALA A CA 1
ATOM 719 C C . ALA A 1 85 ? 7.760 -20.635 18.814 1.00 24.62 134 ALA A C 1
ATOM 720 O O . ALA A 1 85 ? 8.442 -20.940 19.790 1.00 25.40 134 ALA A O 1
ATOM 722 N N . VAL A 1 86 ? 7.000 -19.535 18.770 1.00 25.68 135 VAL A N 1
ATOM 723 C CA . VAL A 1 86 ? 6.892 -18.609 19.902 1.00 26.62 135 VAL A CA 1
ATOM 724 C C . VAL A 1 86 ? 6.458 -19.334 21.178 1.00 26.53 135 VAL A C 1
ATOM 725 O O . VAL A 1 86 ? 6.783 -18.894 22.278 1.00 27.76 135 VAL A O 1
ATOM 729 N N . LEU A 1 87 ? 5.721 -20.438 21.025 1.00 25.98 136 LEU A N 1
ATOM 730 C CA . LEU A 1 87 ? 5.133 -21.141 22.158 1.00 25.74 136 LEU A CA 1
ATOM 731 C C . LEU A 1 87 ? 5.996 -22.277 22.694 1.00 27.87 136 LEU A C 1
ATOM 732 O O . LEU A 1 87 ? 5.572 -22.971 23.617 1.00 28.58 136 LEU A O 1
ATOM 737 N N . LYS A 1 88 ? 7.177 -22.471 22.108 1.00 29.22 137 LYS A N 1
ATOM 738 C CA . LYS A 1 88 ? 8.121 -23.501 22.574 1.00 30.61 137 LYS A CA 1
ATOM 739 C C . LYS A 1 88 ? 8.673 -23.152 23.951 1.00 31.35 137 LYS A C 1
ATOM 740 O O . LYS A 1 88 ? 9.073 -22.014 24.187 1.00 32.45 137 LYS A O 1
ATOM 743 N N . LYS B 1 2 ? 20.738 10.411 -16.260 1.00 27.43 51 LYS B N 1
ATOM 744 C CA . LYS B 1 2 ? 19.784 11.348 -15.602 1.00 26.01 51 LYS B CA 1
ATOM 745 C C . LYS B 1 2 ? 18.741 10.532 -14.882 1.00 23.96 51 LYS B C 1
ATOM 746 O O . LYS B 1 2 ? 18.435 9.427 -15.311 1.00 23.02 51 LYS B O 1
ATOM 752 N N . GLY B 1 3 ? 18.158 11.075 -13.817 1.00 20.42 52 GLY B N 1
ATOM 753 C CA . GLY B 1 3 ? 17.023 10.440 -13.157 1.00 19.42 52 GLY B CA 1
ATOM 754 C C . GLY B 1 3 ? 17.394 9.219 -12.34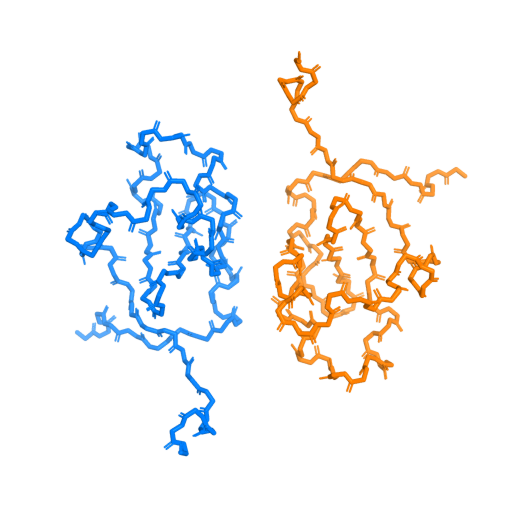0 1.00 17.54 52 GLY B C 1
ATOM 755 O O . GLY B 1 3 ? 16.524 8.407 -12.017 1.00 18.37 52 GLY B O 1
ATOM 756 N N . ARG B 1 4 ? 18.673 9.100 -11.990 1.00 18.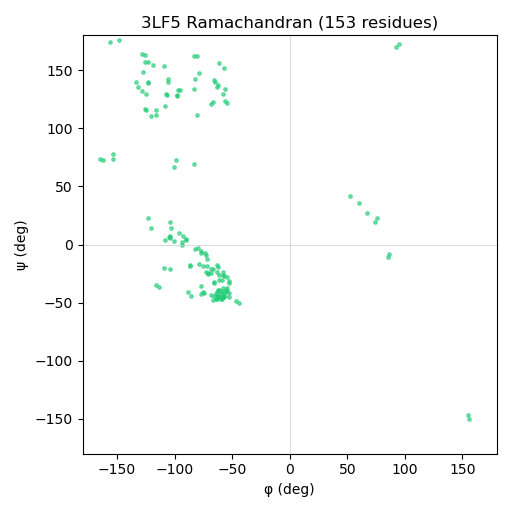47 53 ARG B N 1
ATOM 757 C CA . ARG B 1 4 ? 19.190 7.946 -11.280 1.00 19.20 53 ARG B CA 1
ATOM 758 C C . ARG B 1 4 ? 18.832 7.996 -9.802 1.00 16.97 53 ARG B C 1
ATOM 759 O O . ARG B 1 4 ? 18.628 6.954 -9.182 1.00 16.53 53 ARG B O 1
ATOM 762 N N . LEU B 1 5 ? 18.810 9.190 -9.213 1.00 14.55 54 LEU B N 1
ATOM 763 C CA . LEU B 1 5 ? 18.496 9.338 -7.788 1.00 13.21 54 LEU B CA 1
ATOM 764 C C . LEU B 1 5 ? 17.413 10.373 -7.632 1.00 12.52 54 LEU B C 1
ATOM 765 O O . LEU B 1 5 ? 17.525 11.482 -8.190 1.00 14.35 54 LEU B O 1
ATOM 770 N N . ILE B 1 6 ? 16.402 10.020 -6.848 1.00 11.16 55 ILE B N 1
ATOM 771 C CA . ILE B 1 6 ? 15.245 10.863 -6.658 1.00 10.92 55 ILE B CA 1
ATOM 772 C C . ILE B 1 6 ? 14.928 11.106 -5.180 1.00 10.58 55 ILE B C 1
ATOM 773 O O . ILE B 1 6 ? 15.427 10.424 -4.276 1.00 11.07 55 ILE B O 1
ATOM 778 N N . GLU B 1 7 ? 14.114 12.113 -4.941 1.00 10.83 56 GLU B N 1
ATOM 779 C CA A GLU B 1 7 ? 13.486 12.352 -3.646 0.50 11.28 56 GLU B CA 1
ATOM 780 C CA B GLU B 1 7 ? 13.520 12.308 -3.633 0.50 11.45 56 GLU B CA 1
ATOM 781 C C . GLU B 1 7 ? 12.253 11.454 -3.557 1.00 11.87 56 GLU B C 1
ATOM 782 O O . GLU B 1 7 ? 11.420 11.489 -4.446 1.00 14.13 56 GLU B O 1
ATOM 793 N N . VAL B 1 8 ? 12.145 10.668 -2.496 1.00 11.59 57 VAL B N 1
ATOM 794 C CA . VAL B 1 8 ? 11.037 9.743 -2.283 1.00 11.85 57 VAL B CA 1
ATOM 795 C C . VAL B 1 8 ? 10.136 10.267 -1.161 1.00 12.18 57 VAL B C 1
ATOM 796 O O . VAL B 1 8 ? 10.573 10.428 -0.015 1.00 13.03 57 VAL B O 1
ATOM 800 N N . THR B 1 9 ? 8.879 10.524 -1.488 1.00 13.61 58 THR B N 1
ATOM 801 C CA . THR B 1 9 ? 7.912 10.898 -0.480 1.00 14.65 58 THR B CA 1
ATOM 802 C C . THR B 1 9 ? 7.347 9.663 0.188 1.00 14.91 58 THR B C 1
ATOM 803 O O . THR B 1 9 ? 7.424 8.555 -0.335 1.00 14.38 58 THR B O 1
ATOM 807 N N . GLU B 1 10 ? 6.745 9.866 1.349 1.00 16.11 59 GLU B N 1
ATOM 808 C CA . GLU B 1 10 ? 6.073 8.767 2.049 1.00 17.37 59 GLU B CA 1
ATOM 809 C C . GLU B 1 10 ? 4.976 8.172 1.141 1.00 15.62 59 GLU B C 1
ATOM 810 O O . GLU B 1 10 ? 4.806 6.954 1.066 1.00 16.82 59 GLU B O 1
ATOM 816 N N . GLU B 1 11 ? 4.248 9.034 0.426 1.00 16.18 60 GLU B N 1
ATOM 817 C CA . GLU B 1 11 ? 3.175 8.607 -0.469 1.00 17.11 60 GLU B CA 1
ATOM 818 C C . GLU B 1 11 ? 3.713 7.713 -1.578 1.00 16.25 60 GLU B C 1
ATOM 819 O O . GLU B 1 11 ? 3.145 6.676 -1.904 1.00 16.49 60 GLU B O 1
ATOM 825 N N . GLU B 1 12 ? 4.837 8.113 -2.148 1.00 14.30 61 GLU B N 1
ATOM 826 C CA . GLU B 1 12 ? 5.430 7.324 -3.206 1.00 14.42 61 GLU B CA 1
ATOM 827 C C . GLU B 1 12 ? 5.978 5.987 -2.705 1.00 12.77 61 GLU B C 1
ATOM 828 O O . GLU B 1 12 ? 5.758 4.949 -3.326 1.00 12.88 61 GLU B O 1
ATOM 834 N N . LEU B 1 13 ? 6.657 6.009 -1.564 1.00 11.49 62 LEU B N 1
ATOM 835 C CA . LEU B 1 13 ? 7.247 4.790 -1.013 1.00 10.72 62 LEU B CA 1
ATOM 836 C C . LEU B 1 13 ? 6.157 3.721 -0.840 1.00 10.63 62 LEU B C 1
ATOM 837 O O . LEU B 1 13 ? 6.370 2.556 -1.170 1.00 10.45 62 LEU B O 1
ATOM 842 N N . LYS B 1 14 ? 5.001 4.116 -0.317 1.00 11.28 63 LYS B N 1
ATOM 843 C CA . LYS B 1 14 ? 3.951 3.166 0.010 1.00 11.81 63 LYS B CA 1
ATOM 844 C C . LYS B 1 14 ? 3.355 2.487 -1.189 1.00 12.51 63 LYS B C 1
ATOM 845 O O . LYS B 1 14 ? 2.801 1.408 -1.069 1.00 13.79 63 LYS B O 1
ATOM 851 N N . LYS B 1 15 ? 3.500 3.074 -2.363 1.00 12.63 64 LYS B N 1
ATOM 852 C CA . LYS B 1 15 ? 2.989 2.466 -3.583 1.00 14.20 64 LYS B CA 1
ATOM 853 C C . LYS B 1 15 ? 3.785 1.258 -4.000 1.00 13.98 64 LYS B C 1
ATOM 854 O O . LYS B 1 15 ? 3.291 0.412 -4.731 1.00 15.96 64 LYS B O 1
ATOM 860 N N . HIS B 1 16 ? 5.048 1.188 -3.597 1.00 12.87 65 HIS B N 1
ATOM 861 C CA . HIS B 1 16 ? 5.929 0.136 -4.098 1.00 12.60 65 HIS B CA 1
ATOM 862 C C . HIS B 1 16 ? 5.973 -0.951 -3.049 1.00 12.95 65 HIS B C 1
ATOM 863 O O . HIS B 1 16 ? 6.964 -1.141 -2.358 1.00 12.85 65 HIS B O 1
ATOM 870 N N . ASN B 1 17 ? 4.855 -1.677 -2.956 1.00 13.01 66 ASN B N 1
ATOM 871 C CA . ASN B 1 17 ? 4.628 -2.653 -1.895 1.00 14.12 66 ASN B CA 1
ATOM 872 C C . ASN B 1 17 ? 4.397 -4.066 -2.396 1.00 14.84 66 ASN B C 1
ATOM 873 O O . ASN B 1 17 ? 3.942 -4.914 -1.652 1.00 16.11 66 ASN B O 1
ATOM 878 N N . LYS B 1 18 ? 4.703 -4.324 -3.659 1.00 15.91 67 LYS B N 1
ATOM 879 C CA . LYS B 1 18 ? 4.481 -5.624 -4.263 1.00 16.77 67 LYS B CA 1
ATOM 880 C C . LYS B 1 18 ? 5.822 -6.286 -4.489 1.00 16.84 67 LYS B C 1
ATOM 881 O O . LYS B 1 18 ? 6.841 -5.621 -4.657 1.00 16.43 67 LYS B O 1
ATOM 887 N N . LYS B 1 19 ? 5.837 -7.604 -4.518 1.00 16.62 68 LYS B N 1
ATOM 888 C CA . LYS B 1 19 ? 7.089 -8.318 -4.664 1.00 17.51 68 LYS B CA 1
ATOM 889 C C . LYS B 1 19 ? 7.898 -7.906 -5.890 1.00 16.74 68 LYS B C 1
ATOM 890 O O . LYS B 1 19 ? 9.121 -7.782 -5.803 1.00 16.52 68 LYS B O 1
ATOM 896 N N . ASP B 1 20 ? 7.225 -7.661 -7.013 1.00 16.59 69 ASP B N 1
ATOM 897 C CA A ASP B 1 20 ? 7.918 -7.283 -8.237 0.50 17.01 69 ASP B CA 1
ATOM 898 C CA B ASP B 1 20 ? 7.902 -7.285 -8.245 0.50 17.23 69 ASP B CA 1
ATOM 899 C C . ASP B 1 20 ? 8.212 -5.793 -8.344 1.00 16.37 69 ASP B C 1
ATOM 900 O O . ASP B 1 20 ? 8.815 -5.355 -9.322 1.00 17.01 69 ASP B O 1
ATOM 909 N N . ASP B 1 21 ? 7.799 -5.013 -7.339 1.00 15.64 70 ASP B N 1
ATOM 910 C CA . ASP B 1 21 ? 8.036 -3.577 -7.309 1.00 15.63 70 ASP B CA 1
ATOM 911 C C . ASP B 1 21 ? 8.055 -3.167 -5.853 1.00 14.56 70 ASP B C 1
ATOM 912 O O . ASP B 1 21 ? 7.090 -2.583 -5.323 1.00 15.80 70 ASP B O 1
ATOM 917 N N . CYS B 1 22 ? 9.148 -3.536 -5.184 1.00 12.38 71 CYS B N 1
ATOM 918 C CA . CYS B 1 22 ? 9.234 -3.458 -3.735 1.00 12.38 71 CYS B CA 1
ATOM 919 C C . CYS B 1 22 ? 10.295 -2.484 -3.317 1.00 10.70 71 CYS B C 1
ATOM 920 O O . CYS B 1 22 ? 11.476 -2.744 -3.531 1.00 12.04 71 CYS B O 1
ATOM 923 N N . TRP B 1 23 ? 9.890 -1.356 -2.737 1.00 10.10 72 TRP B N 1
ATOM 924 C CA . TRP B 1 23 ? 10.848 -0.376 -2.224 1.00 9.25 72 TRP B CA 1
ATOM 925 C C . TRP B 1 23 ? 10.854 -0.475 -0.703 1.00 9.23 72 TRP B C 1
ATOM 926 O O . TRP B 1 23 ? 9.817 -0.614 -0.074 1.00 10.58 72 TRP B O 1
ATOM 937 N N . ILE B 1 24 ? 12.048 -0.376 -0.133 1.00 9.40 73 ILE B N 1
ATOM 938 C CA . ILE B 1 24 ? 12.248 -0.364 1.316 1.00 9.82 73 ILE B CA 1
ATOM 939 C C . ILE B 1 24 ? 13.175 0.796 1.643 1.00 9.71 73 ILE B C 1
ATOM 940 O O . ILE B 1 24 ? 14.184 0.998 0.973 1.00 10.77 73 ILE B O 1
ATOM 945 N N . CYS B 1 25 ? 12.830 1.544 2.690 1.00 9.65 74 CYS B N 1
ATOM 946 C CA . CYS B 1 25 ? 13.719 2.577 3.198 1.00 10.31 74 CYS B CA 1
ATOM 947 C C . CYS B 1 25 ? 14.507 2.049 4.379 1.00 10.03 74 CYS B C 1
ATOM 948 O O . CYS B 1 25 ? 13.947 1.484 5.306 1.00 10.46 74 CYS B O 1
ATOM 951 N N . ILE B 1 26 ? 15.821 2.198 4.334 1.00 9.73 75 ILE B N 1
ATOM 952 C CA . ILE B 1 26 ? 16.695 1.859 5.475 1.00 10.89 75 ILE B CA 1
ATOM 953 C C . ILE B 1 26 ? 17.537 3.091 5.786 1.00 10.81 75 ILE B C 1
ATOM 954 O O . ILE B 1 26 ? 18.324 3.561 4.947 1.00 10.78 75 ILE B O 1
ATOM 959 N N . ARG B 1 27 ? 17.353 3.643 6.982 1.00 10.68 76 ARG B N 1
ATOM 960 C CA . ARG B 1 27 ? 18.135 4.810 7.428 1.00 11.63 76 ARG B CA 1
ATOM 961 C C . ARG B 1 27 ? 18.082 5.944 6.408 1.00 11.99 76 ARG B C 1
ATOM 962 O O . ARG B 1 27 ? 19.074 6.604 6.147 1.00 13.69 76 ARG B O 1
ATOM 970 N N . GLY B 1 28 ? 16.897 6.174 5.844 1.00 11.68 77 GLY B N 1
ATOM 971 C CA . GLY B 1 28 ? 16.653 7.265 4.892 1.00 12.10 77 GLY B CA 1
ATOM 972 C C . GLY B 1 28 ? 16.975 6.972 3.443 1.00 11.05 77 GLY B C 1
ATOM 973 O O . GLY B 1 28 ? 16.637 7.772 2.584 1.00 12.50 77 GLY B O 1
ATOM 974 N N . PHE B 1 29 ? 17.654 5.852 3.173 1.00 10.81 78 PHE B N 1
ATOM 975 C CA . PHE B 1 29 ? 18.017 5.443 1.814 1.00 10.77 78 PHE B CA 1
ATOM 976 C C . PHE B 1 29 ? 16.945 4.477 1.314 1.00 10.26 78 PHE B C 1
ATOM 977 O O . PHE B 1 29 ? 16.575 3.526 1.995 1.00 11.51 78 PHE B O 1
ATOM 985 N N . VAL B 1 30 ? 16.473 4.708 0.104 1.00 9.55 79 VAL B N 1
ATOM 986 C CA . VAL B 1 30 ? 15.413 3.896 -0.474 1.00 9.69 79 VAL B CA 1
ATOM 987 C C . VAL B 1 30 ? 15.969 2.985 -1.535 1.00 9.03 79 VAL B C 1
ATOM 988 O O . VAL B 1 30 ? 16.664 3.446 -2.434 1.00 9.80 79 VAL B O 1
ATOM 992 N N . TYR B 1 31 ? 15.655 1.698 -1.425 1.00 9.06 80 TYR B N 1
ATOM 993 C CA . TYR B 1 31 ? 16.120 0.682 -2.372 1.00 9.56 80 TYR B CA 1
ATOM 994 C C . TYR B 1 31 ? 14.948 -0.053 -2.992 1.00 9.28 80 TYR B C 1
ATOM 995 O O . TYR B 1 31 ? 13.993 -0.401 -2.295 1.00 10.24 80 TYR B O 1
ATOM 1004 N N . ASN B 1 32 ? 15.074 -0.310 -4.290 1.00 10.28 81 ASN B N 1
ATOM 1005 C CA A ASN B 1 32 ? 14.156 -1.249 -4.926 0.50 9.81 81 ASN B CA 1
ATOM 1006 C CA B ASN B 1 32 ? 14.230 -1.249 -5.011 0.50 10.51 81 ASN B CA 1
ATOM 1007 C C . ASN B 1 32 ? 14.794 -2.640 -4.810 1.00 9.78 81 ASN B C 1
ATOM 1008 O O . ASN B 1 32 ? 15.760 -3.000 -5.495 1.00 11.03 81 ASN B O 1
ATOM 1017 N N . VAL B 1 33 ? 14.240 -3.402 -3.871 1.00 9.30 82 VAL B N 1
ATOM 1018 C CA . VAL B 1 33 ? 14.797 -4.705 -3.550 1.00 10.00 82 VAL B CA 1
ATOM 1019 C C . VAL B 1 33 ? 14.218 -5.842 -4.372 1.00 10.53 82 VAL B C 1
ATOM 1020 O O . VAL B 1 33 ? 14.566 -6.989 -4.142 1.00 11.30 82 VAL B O 1
ATOM 1024 N N . SER B 1 34 ? 13.357 -5.553 -5.344 1.00 10.67 83 SER B N 1
ATOM 1025 C CA . SER B 1 34 ? 12.799 -6.633 -6.138 1.00 11.51 83 SER B CA 1
ATOM 1026 C C . SER B 1 34 ? 13.856 -7.551 -6.752 1.00 12.05 83 SER B C 1
ATOM 1027 O O . SER B 1 34 ? 13.661 -8.760 -6.689 1.00 12.80 83 SER B O 1
ATOM 1030 N N . PRO B 1 35 ? 14.978 -7.019 -7.286 1.00 11.57 84 PRO B N 1
ATOM 1031 C CA . PRO B 1 35 ? 15.970 -7.945 -7.855 1.00 13.14 84 PRO B CA 1
ATOM 1032 C C . PRO B 1 35 ? 16.664 -8.791 -6.791 1.00 12.11 84 PRO B C 1
ATOM 1033 O O . PRO B 1 35 ? 17.264 -9.806 -7.110 1.00 13.47 84 PRO B O 1
ATOM 1037 N N . TYR B 1 36 ? 16.641 -8.345 -5.545 1.00 11.67 85 TYR B N 1
ATOM 1038 C CA . TYR B 1 36 ? 17.322 -9.029 -4.445 1.00 11.22 85 TYR B CA 1
ATOM 1039 C C . TYR B 1 36 ? 16.457 -10.117 -3.808 1.00 11.64 85 TYR B C 1
ATOM 1040 O O . TYR B 1 36 ? 16.980 -10.988 -3.092 1.00 12.43 85 TYR B O 1
ATOM 1049 N N . MET B 1 37 ? 15.143 -10.055 -4.049 1.00 12.95 86 MET B N 1
ATOM 1050 C CA . MET B 1 37 ? 14.199 -11.002 -3.466 1.00 13.73 86 MET B CA 1
ATOM 1051 C C . MET B 1 37 ? 14.670 -12.425 -3.516 1.00 14.58 86 MET B C 1
ATOM 1052 O O . MET B 1 37 ? 14.652 -13.121 -2.503 1.00 15.73 86 MET B O 1
ATOM 1057 N N . GLU B 1 38 ? 15.102 -12.864 -4.688 1.00 14.96 87 GLU B N 1
ATOM 1058 C CA . GLU B 1 38 ? 15.474 -14.256 -4.871 1.00 16.88 87 GLU B CA 1
ATOM 1059 C C . GLU B 1 38 ? 16.779 -14.654 -4.215 1.00 15.69 87 GLU B C 1
ATOM 1060 O O . GLU B 1 38 ? 17.071 -15.845 -4.128 1.00 18.16 87 GLU B O 1
ATOM 1066 N N . TYR B 1 39 ? 17.537 -13.680 -3.714 1.00 13.76 88 TYR B N 1
ATOM 1067 C CA . TYR B 1 39 ? 18.855 -13.934 -3.139 1.00 13.12 88 TYR B CA 1
ATOM 1068 C C . TYR B 1 39 ? 18.901 -13.764 -1.625 1.00 13.11 88 TYR B C 1
ATOM 1069 O O . TYR B 1 39 ? 19.806 -14.253 -0.990 1.00 14.38 88 TYR B O 1
ATOM 1078 N N . HIS B 1 40 ? 17.955 -13.041 -1.048 1.00 12.08 89 HIS B N 1
ATOM 1079 C CA . HIS B 1 40 ? 18.012 -12.701 0.371 1.00 10.91 89 HIS B CA 1
ATOM 1080 C C . HIS B 1 40 ? 18.115 -13.963 1.231 1.00 11.25 89 HIS B C 1
ATOM 1081 O O . HIS B 1 40 ? 17.253 -14.820 1.148 1.00 12.18 89 HIS B O 1
ATOM 1088 N N . PRO B 1 41 ? 19.158 -14.067 2.087 1.00 11.62 90 PRO B N 1
ATOM 1089 C CA . PRO B 1 41 ? 19.283 -15.327 2.810 1.00 11.72 90 PRO B CA 1
ATOM 1090 C C . PRO B 1 41 ? 18.096 -15.637 3.723 1.00 11.18 90 PRO B C 1
ATOM 1091 O O . PRO B 1 41 ? 17.775 -16.798 3.970 1.00 13.33 90 PRO B O 1
ATOM 1095 N N . GLY B 1 42 ? 17.449 -14.604 4.248 1.00 12.25 91 GLY B N 1
ATOM 1096 C CA . GLY B 1 42 ? 16.305 -14.787 5.123 1.00 12.44 91 GLY B CA 1
ATOM 1097 C C . GLY B 1 42 ? 15.028 -15.133 4.393 1.00 12.99 91 GLY B C 1
ATOM 1098 O O . GLY B 1 42 ? 13.993 -15.364 5.033 1.00 14.46 91 GLY B O 1
ATOM 1099 N N . GLY B 1 43 ? 15.060 -15.114 3.065 1.00 13.04 92 GLY B N 1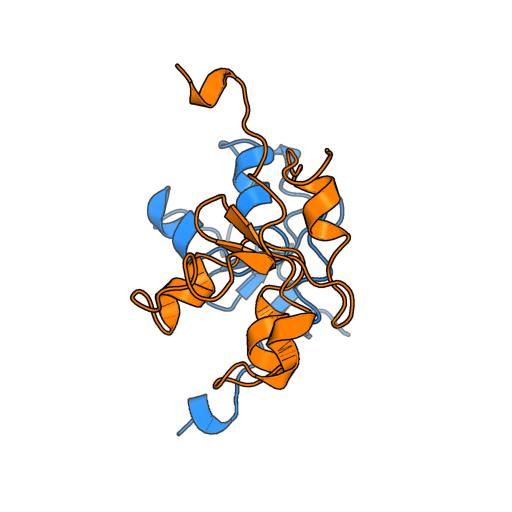
ATOM 1100 C CA . GLY B 1 43 ? 13.910 -15.467 2.251 1.00 13.12 92 GLY B CA 1
ATOM 1101 C C . GLY B 1 43 ? 13.071 -14.277 1.825 1.00 12.95 92 GLY B C 1
ATOM 1102 O O . GLY B 1 43 ? 13.246 -13.157 2.281 1.00 13.20 92 GLY B O 1
ATOM 1103 N N . GLU B 1 44 ? 12.105 -14.537 0.957 1.00 13.08 93 GLU B N 1
ATOM 1104 C CA . GLU B 1 44 ? 11.311 -13.468 0.358 1.00 13.69 93 GLU B CA 1
ATOM 1105 C C . GLU B 1 44 ? 10.250 -12.930 1.320 1.00 13.35 93 GLU B C 1
ATOM 1106 O O . GLU B 1 44 ? 10.012 -11.719 1.392 1.00 12.90 93 GLU B O 1
ATOM 1112 N N . ASP B 1 45 ? 9.578 -13.830 2.040 1.00 14.51 94 ASP B N 1
ATOM 1113 C CA . ASP B 1 45 ? 8.536 -13.412 2.978 1.00 14.87 94 ASP B CA 1
ATOM 1114 C C . ASP B 1 45 ? 9.106 -12.415 3.993 1.00 14.76 94 ASP B C 1
ATOM 1115 O O . ASP B 1 45 ? 8.445 -11.440 4.354 1.00 14.20 94 ASP B O 1
ATOM 1120 N N . GLU B 1 46 ? 10.318 -12.675 4.467 1.00 14.40 95 GLU B N 1
ATOM 1121 C CA . GLU B 1 46 ? 10.922 -11.783 5.462 1.00 14.64 95 GLU B CA 1
ATOM 1122 C C . GLU B 1 46 ? 11.165 -10.394 4.886 1.00 13.37 95 GLU B C 1
ATOM 1123 O O . GLU B 1 46 ? 10.795 -9.381 5.491 1.00 13.59 95 GLU B O 1
ATOM 1129 N N . LEU B 1 47 ? 11.734 -10.346 3.698 1.00 14.42 96 LEU B N 1
ATOM 1130 C CA . LEU B 1 47 ? 11.979 -9.073 3.085 1.00 15.04 96 LEU B CA 1
ATOM 1131 C C . LEU B 1 47 ? 10.646 -8.317 2.845 1.00 14.10 96 LEU B C 1
ATOM 1132 O O . LEU B 1 47 ? 10.557 -7.108 3.044 1.00 15.15 96 LEU B O 1
ATOM 1137 N N . MET B 1 48 ? 9.594 -9.032 2.444 1.00 13.09 97 MET B N 1
ATOM 1138 C CA . MET B 1 48 ? 8.263 -8.435 2.220 1.00 13.79 97 MET B CA 1
ATOM 1139 C C . MET B 1 48 ? 7.630 -7.821 3.456 1.00 13.70 97 MET B C 1
ATOM 1140 O O . MET B 1 48 ? 6.711 -7.007 3.348 1.00 14.83 97 MET B O 1
ATOM 1145 N N . ARG B 1 49 ? 8.103 -8.203 4.637 1.00 12.56 98 ARG B N 1
ATOM 1146 C CA . ARG B 1 49 ? 7.647 -7.580 5.862 1.00 12.75 98 ARG B CA 1
ATOM 1147 C C . ARG B 1 49 ? 7.856 -6.073 5.864 1.00 12.54 98 ARG B C 1
ATOM 1148 O O . ARG B 1 49 ? 7.136 -5.313 6.524 1.00 13.96 98 ARG B O 1
ATOM 1156 N N . ALA B 1 50 ? 8.856 -5.624 5.118 1.00 11.07 99 ALA B N 1
ATOM 1157 C CA . ALA B 1 50 ? 9.217 -4.195 5.056 1.00 10.68 99 ALA B CA 1
ATOM 1158 C C . ALA B 1 50 ? 8.772 -3.528 3.754 1.00 10.24 99 ALA B C 1
ATOM 1159 O O . ALA B 1 50 ? 9.077 -2.367 3.510 1.00 10.95 99 ALA B O 1
ATOM 1161 N N . ALA B 1 51 ? 8.028 -4.245 2.923 1.00 11.05 100 ALA B N 1
ATOM 1162 C CA . ALA B 1 51 ? 7.651 -3.734 1.600 1.00 10.73 100 ALA B CA 1
ATOM 1163 C C . ALA B 1 51 ? 6.933 -2.401 1.709 1.00 10.37 100 ALA B C 1
ATOM 1164 O O . ALA B 1 51 ? 6.001 -2.253 2.501 1.00 11.99 100 ALA B O 1
ATOM 1166 N N . GLY B 1 52 ? 7.336 -1.441 0.880 1.00 10.41 101 GLY B N 1
ATOM 1167 C CA . GLY B 1 52 ? 6.664 -0.174 0.827 1.00 10.99 101 GLY B CA 1
ATOM 1168 C C . GLY B 1 52 ? 6.672 0.576 2.143 1.00 11.00 101 GLY B C 1
ATOM 1169 O O . GLY B 1 52 ? 5.728 1.274 2.459 1.00 12.77 101 GLY B O 1
ATOM 1170 N N . SER B 1 53 ? 7.755 0.465 2.897 1.00 11.01 102 SER B N 1
ATOM 1171 C CA . SER B 1 53 ? 7.821 1.022 4.229 1.00 11.38 102 SER B CA 1
ATOM 1172 C C . SER B 1 53 ? 9.246 1.292 4.651 1.00 10.52 102 SER B C 1
ATOM 1173 O O . SER B 1 53 ? 10.220 0.940 3.984 1.00 10.40 102 SER B O 1
ATOM 1176 N N . ASP B 1 54 ? 9.356 1.906 5.808 1.00 11.47 103 ASP B N 1
ATOM 1177 C CA . ASP B 1 54 ? 10.632 2.069 6.463 1.00 11.71 103 ASP B CA 1
ATOM 1178 C C . ASP B 1 54 ? 10.973 0.770 7.180 1.00 10.96 103 ASP B C 1
ATOM 1179 O O . ASP B 1 54 ? 10.320 0.417 8.166 1.00 13.69 103 ASP B O 1
ATOM 1184 N N . GLY B 1 55 ? 11.983 0.086 6.679 1.00 10.06 104 GLY B N 1
ATOM 1185 C CA . GLY B 1 55 ? 12.397 -1.163 7.228 1.00 9.52 104 GLY B CA 1
ATOM 1186 C C . GLY B 1 55 ? 13.541 -1.110 8.221 1.00 9.63 104 GLY B C 1
ATOM 1187 O O . GLY B 1 55 ? 14.059 -2.151 8.597 1.00 10.35 104 GLY B O 1
ATOM 1188 N N . THR B 1 56 ? 13.940 0.077 8.660 1.00 9.23 105 THR B N 1
ATOM 1189 C CA . THR B 1 56 ? 15.115 0.211 9.520 1.00 9.72 105 THR B CA 1
ATOM 1190 C C . THR B 1 56 ? 15.014 -0.590 10.808 1.00 10.18 105 THR B C 1
ATOM 1191 O O . THR B 1 56 ? 15.936 -1.290 11.204 1.00 10.14 105 THR B O 1
ATOM 1195 N N . GLU B 1 57 ? 13.869 -0.515 11.468 1.00 10.42 106 GLU B N 1
ATOM 1196 C CA . GLU B 1 57 ? 13.723 -1.211 12.724 1.00 12.19 106 GLU B CA 1
ATOM 1197 C C . GLU B 1 57 ? 13.775 -2.715 12.542 1.00 11.72 106 GLU B C 1
ATOM 1198 O O . GLU B 1 57 ? 14.423 -3.409 13.314 1.00 12.88 106 GLU B O 1
ATOM 1204 N N . LEU B 1 58 ? 13.083 -3.227 11.528 1.00 11.68 107 LEU B N 1
ATOM 1205 C CA . LEU B 1 58 ? 13.117 -4.655 11.256 1.00 12.53 107 LEU B CA 1
ATOM 1206 C C . LEU B 1 58 ? 14.535 -5.110 10.924 1.00 11.92 107 LEU B C 1
ATOM 1207 O O . LEU B 1 58 ? 15.001 -6.139 11.404 1.00 13.65 107 LEU B O 1
ATOM 1212 N N . PHE B 1 59 ? 15.215 -4.334 10.076 1.00 10.31 108 PHE B N 1
ATOM 1213 C CA . PHE B 1 59 ? 16.590 -4.619 9.671 1.00 9.89 108 PHE B CA 1
ATOM 1214 C C . PHE B 1 59 ? 17.515 -4.677 10.896 1.00 11.00 108 PHE B C 1
ATOM 1215 O O . PHE B 1 59 ? 18.329 -5.589 11.040 1.00 12.05 108 PHE B O 1
ATOM 1223 N N . ASP B 1 60 ? 17.365 -3.713 11.801 1.00 11.44 109 ASP B N 1
ATOM 1224 C CA . ASP B 1 60 ? 18.213 -3.649 12.976 1.00 12.86 109 ASP B CA 1
ATOM 1225 C C . ASP B 1 60 ? 17.867 -4.753 14.003 1.00 14.26 109 ASP B C 1
ATOM 1226 O O . ASP B 1 60 ? 18.702 -5.065 14.834 1.00 17.37 109 ASP B O 1
ATOM 1231 N N . GLN B 1 61 ? 16.640 -5.269 13.965 1.00 14.49 110 GLN B N 1
ATOM 1232 C CA . GLN B 1 61 ? 16.183 -6.353 14.870 1.00 16.16 110 GLN B CA 1
ATOM 1233 C C . GLN B 1 61 ? 16.743 -7.705 14.460 1.00 16.22 110 GLN B C 1
ATOM 1234 O O . GLN B 1 61 ? 16.730 -8.612 15.277 1.00 19.13 110 GLN B O 1
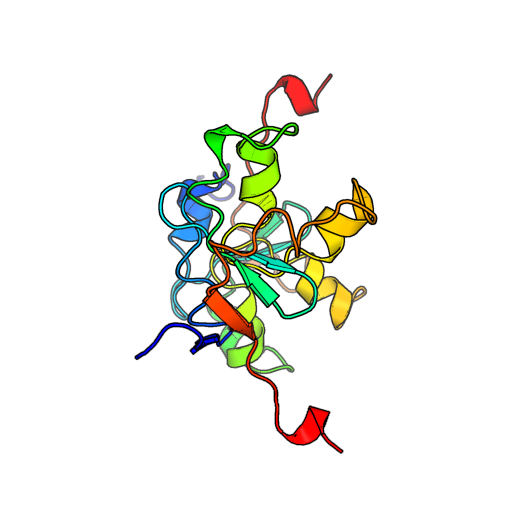ATOM 1240 N N . VAL B 1 62 ? 17.220 -7.843 13.210 1.00 13.87 111 VAL B N 1
ATOM 1241 C CA . VAL B 1 62 ? 17.751 -9.118 12.721 1.00 14.15 111 VAL B CA 1
ATOM 1242 C C . VAL B 1 62 ? 19.234 -9.120 12.346 1.00 13.40 111 VAL B C 1
ATOM 1243 O O . VAL B 1 62 ? 19.936 -10.138 12.534 1.00 16.37 111 VAL B O 1
ATOM 1247 N N . HIS B 1 63 ? 19.742 -8.012 11.809 1.00 11.21 112 HIS B N 1
ATOM 1248 C CA . HIS B 1 63 ? 21.137 -7.962 11.358 1.00 10.39 112 HIS B CA 1
ATOM 1249 C C . HIS B 1 63 ? 21.596 -6.522 11.133 1.00 10.11 112 HIS B C 1
ATOM 1250 O O . HIS B 1 63 ? 21.778 -6.069 10.011 1.00 9.80 112 HIS B O 1
ATOM 1257 N N . ARG B 1 64 ? 21.810 -5.837 12.240 1.00 10.28 113 ARG B N 1
ATOM 1258 C CA A ARG B 1 64 ? 22.254 -4.443 12.280 0.50 10.53 113 ARG B CA 1
ATOM 1259 C CA B ARG B 1 64 ? 22.128 -4.421 12.162 0.50 10.07 113 ARG B CA 1
ATOM 1260 C C . ARG B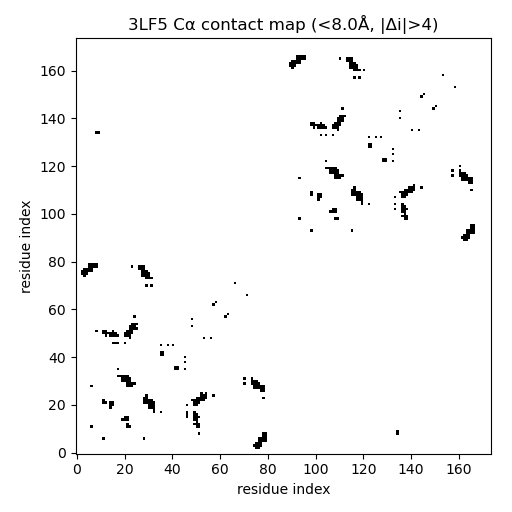 1 64 ? 23.448 -4.115 11.432 1.00 10.62 113 ARG B C 1
ATOM 1261 O O . ARG B 1 64 ? 23.594 -2.980 10.980 1.00 11.38 113 ARG B O 1
ATOM 1276 N N . TRP B 1 65 ? 24.350 -5.084 11.307 1.00 10.63 114 TRP B N 1
ATOM 1277 C CA . TRP B 1 65 ? 25.656 -4.848 10.711 1.00 11.14 114 TRP B CA 1
ATOM 1278 C C . TRP B 1 65 ? 25.790 -5.296 9.265 1.00 11.83 114 TRP B C 1
ATOM 1279 O O . TRP B 1 65 ? 26.862 -5.171 8.686 1.00 14.21 114 TRP B O 1
ATOM 1290 N N . VAL B 1 66 ? 24.713 -5.792 8.653 1.00 11.90 115 VAL B N 1
ATOM 1291 C CA . VAL B 1 66 ? 24.774 -6.186 7.240 1.00 12.19 115 VAL B CA 1
ATOM 1292 C C . VAL B 1 66 ? 25.085 -4.968 6.370 1.00 12.84 115 VAL B C 1
ATOM 1293 O O . VAL B 1 66 ? 24.503 -3.887 6.566 1.00 13.01 115 VAL B O 1
ATOM 1297 N N . ASN B 1 67 ? 25.971 -5.142 5.384 1.00 14.17 116 ASN B N 1
ATOM 1298 C CA A ASN B 1 67 ? 26.404 -3.958 4.571 0.50 14.86 116 ASN B CA 1
ATOM 1299 C CA B ASN B 1 67 ? 26.453 -4.057 4.531 0.50 14.38 116 ASN B CA 1
ATOM 1300 C C . ASN B 1 67 ? 25.464 -3.730 3.395 1.00 14.50 116 ASN B C 1
ATOM 1301 O O . ASN B 1 67 ? 25.774 -3.965 2.238 1.00 14.56 116 ASN B O 1
ATOM 1310 N N . TYR B 1 68 ? 24.280 -3.224 3.724 1.00 13.40 117 TYR B N 1
ATOM 1311 C CA . TYR B 1 68 ? 23.245 -3.030 2.710 1.00 13.58 117 TYR B CA 1
ATOM 1312 C C . TYR B 1 68 ? 23.634 -1.966 1.675 1.00 12.61 117 TYR B C 1
AT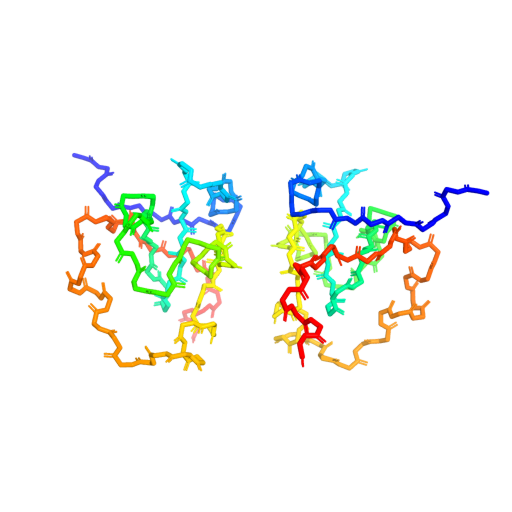OM 1313 O O . TYR B 1 68 ? 23.229 -2.058 0.512 1.00 13.02 117 TYR B O 1
ATOM 1322 N N . GLU B 1 69 ? 24.385 -0.935 2.076 1.00 14.37 118 GLU B N 1
ATOM 1323 C CA . GLU B 1 69 ? 24.697 0.167 1.149 1.00 15.83 118 GLU B CA 1
ATOM 1324 C C . GLU B 1 69 ? 25.528 -0.342 0.001 1.00 14.66 118 GLU B C 1
ATOM 1325 O O . GLU B 1 69 ? 25.300 0.012 -1.150 1.00 16.04 118 GLU B O 1
ATOM 1331 N N . SER B 1 70 ? 26.494 -1.204 0.290 1.00 15.07 119 SER B N 1
ATOM 1332 C CA A SER B 1 70 ? 27.334 -1.765 -0.756 0.33 15.04 119 SER B CA 1
ATOM 1333 C CA B SER B 1 70 ? 27.306 -1.745 -0.795 0.33 14.57 119 SER B CA 1
ATOM 1334 C CA C SER B 1 70 ? 27.335 -1.803 -0.740 0.33 14.91 119 SER B CA 1
ATOM 1335 C C . SER B 1 70 ? 26.575 -2.857 -1.527 1.00 14.18 119 SER B C 1
ATOM 1336 O O . SER B 1 70 ? 26.579 -2.891 -2.748 1.00 14.66 119 SER B O 1
ATOM 1343 N N . MET B 1 71 ? 25.906 -3.749 -0.818 1.00 13.69 120 MET B N 1
ATOM 1344 C CA A MET B 1 71 ? 25.187 -4.841 -1.462 0.50 13.09 120 MET B CA 1
ATOM 1345 C CA B MET B 1 71 ? 25.213 -4.834 -1.497 0.50 13.60 120 MET B CA 1
ATOM 1346 C C . MET B 1 71 ? 24.121 -4.349 -2.450 1.00 13.07 120 MET B C 1
ATOM 1347 O O . MET B 1 71 ? 23.978 -4.902 -3.539 1.00 13.46 120 MET B O 1
ATOM 1356 N N . LEU B 1 72 ? 23.382 -3.296 -2.056 1.00 12.08 121 LEU B N 1
ATOM 1357 C CA . LEU B 1 72 ? 22.226 -2.840 -2.809 1.00 12.10 121 LEU B CA 1
ATOM 1358 C C . LEU B 1 72 ? 22.519 -1.568 -3.610 1.00 12.76 121 LEU B C 1
ATOM 1359 O O . LEU B 1 72 ? 21.584 -0.946 -4.094 1.00 13.03 121 LEU B O 1
ATOM 1364 N N . LYS B 1 73 ? 23.789 -1.254 -3.859 1.00 13.55 122 LYS B N 1
ATOM 1365 C CA . LYS B 1 73 ? 24.104 0.006 -4.512 1.00 15.44 122 LYS B CA 1
ATOM 1366 C C . LYS B 1 73 ? 23.416 0.151 -5.878 1.00 15.31 122 LYS B C 1
ATOM 1367 O O . LYS B 1 73 ? 22.954 1.248 -6.219 1.00 16.39 122 LYS B O 1
ATOM 1371 N N . GLU B 1 74 ? 23.308 -0.939 -6.641 1.00 14.71 123 GLU B N 1
ATOM 1372 C CA . GLU B 1 74 ? 22.693 -0.864 -7.971 1.00 15.79 123 GLU B CA 1
ATOM 1373 C C . GLU B 1 74 ? 21.173 -0.716 -7.926 1.00 15.32 123 GLU B C 1
ATOM 1374 O O . GLU B 1 74 ? 20.547 -0.486 -8.952 1.00 17.80 123 GLU B O 1
ATOM 1380 N N . CYS B 1 75 ? 20.599 -0.833 -6.728 1.00 13.57 124 CYS B N 1
ATOM 1381 C CA . CYS B 1 75 ? 19.166 -0.772 -6.480 1.00 13.11 124 CYS B CA 1
ATOM 1382 C C . CYS B 1 75 ? 18.747 0.514 -5.769 1.00 12.32 124 CYS B C 1
ATOM 1383 O O . CYS B 1 75 ? 17.598 0.650 -5.403 1.00 11.48 124 CYS B O 1
ATOM 1386 N N . LEU B 1 76 ? 19.662 1.435 -5.535 1.00 11.50 125 LEU B N 1
ATOM 1387 C CA . LEU B 1 76 ? 19.390 2.681 -4.835 1.00 11.07 125 LEU B CA 1
ATOM 1388 C C . LEU B 1 76 ? 18.491 3.588 -5.672 1.00 10.87 125 LEU B C 1
ATOM 1389 O O . LEU B 1 76 ? 18.825 3.950 -6.801 1.00 12.34 125 LEU B O 1
ATOM 1394 N N . VAL B 1 77 ? 17.343 3.911 -5.094 1.00 9.77 126 VAL B N 1
ATOM 1395 C CA . VAL B 1 77 ? 16.336 4.785 -5.698 1.00 9.90 126 VAL B CA 1
ATOM 1396 C C . VAL B 1 77 ? 16.670 6.246 -5.390 1.00 10.38 126 VAL B C 1
ATOM 1397 O O . VAL B 1 77 ? 16.536 7.136 -6.229 1.00 11.01 126 VAL B O 1
ATOM 1401 N N . GLY B 1 78 ? 17.034 6.501 -4.136 1.00 10.24 127 GLY B N 1
ATOM 1402 C CA . GLY B 1 78 ? 17.218 7.856 -3.655 1.00 10.05 127 GLY B CA 1
ATOM 1403 C C . GLY B 1 78 ? 17.051 7.943 -2.167 1.00 9.43 127 GLY B C 1
ATOM 1404 O O . GLY B 1 78 ? 17.381 7.005 -1.435 1.00 9.98 127 GLY B O 1
ATOM 1405 N N . ARG B 1 79 ? 16.595 9.105 -1.717 1.00 9.86 128 ARG B N 1
ATOM 1406 C CA A ARG B 1 79 ? 16.501 9.438 -0.308 0.50 9.98 128 ARG B CA 1
ATOM 1407 C CA B ARG B 1 79 ? 16.478 9.379 -0.294 0.50 10.31 128 ARG B CA 1
ATOM 1408 C C . ARG B 1 79 ? 15.091 9.885 0.039 1.00 10.80 128 ARG B C 1
ATOM 1409 O O . ARG B 1 79 ? 14.416 10.527 -0.774 1.00 10.46 128 ARG B O 1
ATOM 1424 N N . MET B 1 80 ? 14.673 9.600 1.262 1.00 10.84 129 MET B N 1
ATOM 1425 C CA . MET B 1 80 ? 13.385 10.068 1.731 1.00 12.14 129 MET B CA 1
ATOM 1426 C C . MET B 1 80 ? 13.362 11.590 1.817 1.00 12.15 129 MET B C 1
ATOM 1427 O O . MET B 1 80 ? 14.326 12.210 2.259 1.00 12.41 129 MET B O 1
ATOM 1432 N N . ALA B 1 81 ? 12.228 12.168 1.420 1.00 13.15 130 ALA B N 1
ATOM 1433 C CA . ALA B 1 81 ? 11.940 13.589 1.624 1.00 13.87 130 ALA B CA 1
ATOM 1434 C C . ALA B 1 81 ? 12.015 13.946 3.093 1.00 14.70 130 ALA B C 1
ATOM 1435 O O . ALA B 1 81 ? 11.731 13.115 3.963 1.00 16.13 130 ALA B O 1
ATOM 1437 N N . ILE B 1 82 ? 12.354 15.202 3.359 1.00 16.15 131 ILE B N 1
ATOM 1438 C CA . ILE B 1 82 ? 12.318 15.758 4.717 1.00 17.82 131 ILE B CA 1
ATOM 1439 C C . ILE B 1 82 ? 11.468 17.039 4.741 1.00 18.59 131 ILE B C 1
ATOM 1440 O O . ILE B 1 82 ? 11.274 17.675 3.718 1.00 20.41 131 ILE B O 1
ATOM 1445 N N . LYS B 1 83 ? 10.957 17.389 5.920 1.00 19.39 132 LYS B N 1
ATOM 1446 C CA . LYS B 1 83 ? 10.341 18.684 6.147 1.00 19.47 132 LYS B CA 1
ATOM 1447 C C . LYS B 1 83 ? 11.434 19.736 6.358 1.00 18.64 132 LYS B C 1
ATOM 1448 O O . LYS B 1 83 ? 12.480 19.429 6.923 1.00 19.61 132 LYS B O 1
ATOM 1452 N N . PRO B 1 84 ? 11.183 20.988 5.930 1.00 18.04 133 PRO B N 1
ATOM 1453 C CA . PRO B 1 84 ? 12.183 22.033 6.182 1.00 18.26 133 PRO B CA 1
ATOM 1454 C C . PRO B 1 84 ? 12.628 22.166 7.638 1.00 18.49 133 PRO B C 1
ATOM 1455 O O . PRO B 1 84 ? 13.769 22.489 7.913 1.00 18.32 133 PRO B O 1
ATOM 1459 N N . ALA B 1 85 ? 11.720 21.901 8.568 1.00 19.48 134 ALA B N 1
ATOM 1460 C CA . ALA B 1 85 ? 12.023 22.025 9.993 1.00 20.41 134 ALA B CA 1
ATOM 1461 C C . ALA B 1 85 ? 13.137 21.090 10.454 1.00 21.19 134 ALA B C 1
ATOM 1462 O O . ALA B 1 85 ? 13.843 21.394 11.411 1.00 22.38 134 ALA B O 1
ATOM 1464 N N . VAL B 1 86 ? 13.326 19.972 9.755 1.00 20.71 135 VAL B N 1
ATOM 1465 C CA . VAL B 1 86 ? 14.394 19.028 10.082 1.00 21.12 135 VAL B CA 1
ATOM 1466 C C . VAL B 1 86 ? 15.779 19.701 10.033 1.00 20.82 135 VAL B C 1
ATOM 1467 O O . VAL B 1 86 ? 16.713 19.234 10.677 1.00 21.72 135 VAL B O 1
ATOM 1471 N N . LEU B 1 87 ? 15.916 20.795 9.276 1.00 20.41 136 LEU B N 1
ATOM 1472 C CA . LEU B 1 87 ? 17.214 21.440 9.077 1.00 20.58 136 LEU B CA 1
ATOM 1473 C C . LEU B 1 87 ? 17.517 22.572 10.057 1.00 22.79 136 LEU B C 1
ATOM 1474 O O . LEU B 1 87 ? 18.581 23.184 9.967 1.00 23.95 136 LEU B O 1
ATOM 1479 N N . LYS B 1 88 ? 16.578 22.850 10.963 1.00 24.67 137 LYS B N 1
ATOM 1480 C CA . LYS B 1 88 ? 16.753 23.873 12.009 1.00 26.81 137 LYS B CA 1
ATOM 1481 C C . LYS B 1 88 ? 17.995 23.576 12.843 1.00 28.03 137 LYS B C 1
ATOM 1482 O O . LYS B 1 88 ? 18.610 24.489 13.417 1.00 30.42 137 LYS B O 1
#